Protein AF-A0A536CMA5-F1 (afdb_monomer_lite)

Secondary structure (DSSP, 8-state):
-HHHHHHHHHHHHHHH-TT--SHHHHHHHHHHHHHHHHHHHHHHHHGGGGGS-SS--S-HHHHHHHHHIIIIIHHHHHHHHHHHHHHHHHHHHHHTTT-SS--SSSHHHHHHHHHHHHHHHHHHHHH---HHHHHHHHHHHHHHHHHHHHHHHHHHHHHHHTTS--EEEEE-TTT--EEEE-SB-TTT--BGGGS-GGGS-----

Sequence (205 aa):
VGQLLMLTGPLALYVLRGRYREPLDGLTFGAASALGFSLATELTTLWPLLGGPLVATGDSVDWGLRLLRLGVLVALVNASTTGLITAALWLQRYDRRRSERAWEAGVPATALVAAGAQVLLAIVTVVLPELGIQVLVWVLAALALTLYVRQVIHQALLAEGSVREIGPSAPCPECHHVVPTMRFCPNCGAARAAAPRSSRIGTVA

pLDDT: mean 80.83, std 12.59, range [34.38, 94.81]

Radius of gyration: 23.72 Å; chains: 1; bounding box: 62×31×62 Å

Structure (mmCIF, N/CA/C/O backbone):
data_AF-A0A536CMA5-F1
#
_entry.id   AF-A0A536CMA5-F1
#
loop_
_atom_site.group_PDB
_atom_site.id
_atom_site.type_symbol
_atom_site.label_atom_id
_atom_site.label_alt_id
_atom_site.label_comp_id
_atom_site.label_asym_id
_atom_site.label_entity_id
_atom_site.label_seq_id
_atom_site.pdbx_PDB_ins_code
_atom_site.Cartn_x
_atom_site.Cartn_y
_atom_site.Cartn_z
_atom_site.occupancy
_atom_site.B_iso_or_equiv
_atom_site.auth_seq_id
_atom_site.auth_comp_id
_atom_site.auth_asym_id
_atom_site.auth_atom_id
_atom_site.pdbx_PDB_model_num
ATOM 1 N N . VAL A 1 1 ? 17.060 -1.059 2.375 1.00 73.81 1 VAL A N 1
ATOM 2 C CA . VAL A 1 1 ? 17.282 0.372 2.708 1.00 73.81 1 VAL A CA 1
ATOM 3 C C . VAL A 1 1 ? 16.072 1.231 2.351 1.00 73.81 1 VAL A C 1
ATOM 5 O O . VAL A 1 1 ? 15.533 1.846 3.259 1.00 73.81 1 VAL A O 1
ATOM 8 N N . GLY A 1 2 ? 15.584 1.215 1.100 1.00 80.44 2 GLY A N 1
ATOM 9 C CA . GLY A 1 2 ? 14.405 2.003 0.687 1.00 80.44 2 GLY A CA 1
ATOM 10 C C . GLY A 1 2 ? 13.178 1.829 1.592 1.00 80.44 2 GLY A C 1
ATOM 11 O O . GLY A 1 2 ? 12.640 2.814 2.080 1.00 80.44 2 GLY A O 1
ATOM 12 N N . GLN A 1 3 ? 12.826 0.588 1.944 1.00 82.50 3 GLN A N 1
ATOM 13 C CA . GLN A 1 3 ? 11.687 0.314 2.829 1.00 82.50 3 GLN A CA 1
ATOM 14 C C . GLN A 1 3 ? 11.805 0.957 4.220 1.00 82.50 3 GLN A C 1
ATOM 16 O O . GLN A 1 3 ? 10.816 1.425 4.775 1.00 82.50 3 GLN A O 1
ATOM 21 N N . LEU A 1 4 ? 13.016 1.020 4.783 1.00 85.50 4 LEU A N 1
ATOM 22 C CA . LEU A 1 4 ? 13.237 1.654 6.086 1.00 85.50 4 LEU A CA 1
ATOM 23 C C . LEU A 1 4 ? 13.030 3.168 5.998 1.00 85.50 4 LEU A C 1
ATOM 25 O O . LEU A 1 4 ? 12.364 3.734 6.856 1.00 85.50 4 LEU A O 1
ATOM 29 N N . LEU A 1 5 ? 13.532 3.802 4.933 1.00 87.12 5 LEU A N 1
ATOM 30 C CA . LEU A 1 5 ? 13.338 5.232 4.673 1.00 87.12 5 LEU A CA 1
ATOM 31 C C . LEU A 1 5 ? 11.858 5.585 4.487 1.00 87.12 5 LEU A C 1
ATOM 33 O O . LEU A 1 5 ? 11.391 6.575 5.048 1.00 87.12 5 LEU A O 1
ATOM 37 N N . MET A 1 6 ? 11.111 4.756 3.750 1.00 89.31 6 MET A N 1
ATOM 38 C CA . MET A 1 6 ? 9.666 4.932 3.563 1.00 89.31 6 MET A CA 1
ATOM 39 C C . MET A 1 6 ? 8.896 4.837 4.888 1.00 89.31 6 MET A C 1
ATOM 41 O O . MET A 1 6 ? 7.922 5.563 5.086 1.00 89.31 6 MET A O 1
ATOM 45 N N . LEU A 1 7 ? 9.336 3.974 5.810 1.00 89.38 7 LEU A N 1
ATOM 46 C CA . LEU A 1 7 ? 8.711 3.794 7.123 1.00 89.38 7 LEU A CA 1
ATOM 47 C C . LEU A 1 7 ? 9.062 4.898 8.128 1.00 89.38 7 LEU A C 1
ATOM 49 O O . LEU A 1 7 ? 8.305 5.091 9.080 1.00 89.38 7 LEU A O 1
ATOM 53 N N . THR A 1 8 ? 10.147 5.652 7.924 1.00 89.44 8 THR A N 1
ATOM 54 C CA . THR A 1 8 ? 10.591 6.707 8.850 1.00 89.44 8 THR A CA 1
ATOM 55 C C . THR A 1 8 ? 9.505 7.752 9.113 1.00 89.44 8 THR A C 1
ATOM 57 O O . THR A 1 8 ? 9.242 8.087 10.267 1.00 89.44 8 THR A O 1
ATOM 60 N N . GLY A 1 9 ? 8.841 8.248 8.062 1.00 87.12 9 GLY A N 1
ATOM 61 C CA . GLY A 1 9 ? 7.789 9.267 8.181 1.00 87.12 9 GLY A CA 1
ATOM 62 C C . GLY A 1 9 ? 6.583 8.791 9.005 1.00 87.12 9 GLY A C 1
ATOM 63 O O . GLY A 1 9 ? 6.254 9.415 10.018 1.00 87.12 9 GLY A O 1
ATOM 64 N N . PRO A 1 10 ? 5.950 7.665 8.632 1.00 87.69 10 PRO A N 1
ATOM 65 C CA . PRO A 1 10 ? 4.876 7.068 9.414 1.00 87.69 10 PRO A CA 1
ATOM 66 C C . PRO A 1 10 ? 5.306 6.754 10.850 1.00 87.69 10 PRO A C 1
ATOM 68 O O . PRO A 1 10 ? 4.618 7.151 11.785 1.00 87.69 10 PRO A O 1
ATOM 71 N N . LEU A 1 11 ? 6.462 6.120 11.070 1.00 86.00 11 LEU A N 1
ATOM 72 C CA . LEU A 1 11 ? 6.936 5.792 12.421 1.00 86.00 11 LEU A CA 1
ATOM 73 C C . LEU A 1 11 ? 7.149 7.038 13.291 1.00 86.00 11 LEU A C 1
ATOM 75 O O . LEU A 1 11 ? 6.823 7.015 14.478 1.00 86.00 11 LEU A O 1
ATOM 79 N N . ALA A 1 12 ? 7.619 8.148 12.717 1.00 86.75 12 ALA A N 1
ATOM 80 C CA . ALA A 1 12 ? 7.697 9.413 13.441 1.00 86.75 12 ALA A CA 1
ATOM 81 C C . ALA A 1 12 ? 6.304 9.882 13.899 1.00 86.75 12 ALA A C 1
ATOM 83 O O . ALA A 1 12 ? 6.128 10.247 15.063 1.00 86.75 12 ALA A O 1
ATOM 84 N N . LEU A 1 13 ? 5.284 9.803 13.035 1.00 85.00 13 LEU A N 1
ATOM 85 C CA . LEU A 1 13 ? 3.899 10.131 13.401 1.00 85.00 13 LEU A CA 1
ATOM 86 C C . LEU A 1 13 ? 3.320 9.161 14.443 1.00 85.00 13 LEU A C 1
ATOM 88 O O . LEU A 1 13 ? 2.639 9.608 15.367 1.00 85.00 13 LEU A O 1
ATOM 92 N N . TYR A 1 14 ? 3.639 7.868 14.341 1.00 81.44 14 TYR A N 1
ATOM 93 C CA . TYR A 1 14 ? 3.238 6.830 15.296 1.00 81.44 14 TYR A CA 1
ATOM 94 C C . TYR A 1 14 ? 3.707 7.130 16.726 1.00 81.44 14 TYR A C 1
ATOM 96 O O . TYR A 1 14 ? 2.977 6.908 17.697 1.00 81.44 14 TYR A O 1
ATOM 104 N N . VAL A 1 15 ? 4.944 7.619 16.858 1.00 82.38 15 VAL A N 1
ATOM 105 C CA . VAL A 1 15 ? 5.572 7.917 18.151 1.00 82.38 15 VAL A CA 1
ATOM 106 C C . VAL A 1 15 ? 5.135 9.285 18.674 1.00 82.38 15 VAL A C 1
ATOM 108 O O . VAL A 1 15 ? 4.780 9.404 19.846 1.00 82.38 15 VAL A O 1
ATOM 111 N N . LEU A 1 16 ? 5.122 10.308 17.815 1.00 82.31 16 LEU A N 1
ATOM 112 C CA . LEU A 1 16 ? 4.948 11.704 18.229 1.00 82.31 16 LEU A CA 1
ATOM 113 C C . LEU A 1 16 ? 3.484 12.131 18.380 1.00 82.31 16 LEU A C 1
ATOM 115 O O . LEU A 1 16 ? 3.196 13.066 19.127 1.00 82.31 16 LEU A O 1
ATOM 119 N N . ARG A 1 17 ? 2.539 11.495 17.675 1.00 75.50 17 ARG A N 1
ATOM 120 C CA . ARG A 1 17 ? 1.141 11.950 17.637 1.00 75.50 17 ARG A CA 1
ATOM 121 C C . ARG A 1 17 ? 0.160 10.855 18.021 1.00 75.50 17 ARG A C 1
ATOM 123 O O . ARG A 1 17 ? -0.438 10.188 17.187 1.00 75.50 17 ARG A O 1
ATOM 130 N N . GLY A 1 18 ? -0.144 10.789 19.316 1.00 68.25 18 GLY A N 1
ATOM 131 C CA . GLY A 1 18 ? -1.143 9.872 19.871 1.00 68.25 18 GLY A CA 1
ATOM 132 C C . GLY A 1 18 ? -2.608 10.161 19.508 1.00 68.25 18 GLY A C 1
ATOM 133 O O . GLY A 1 18 ? -3.478 9.532 20.110 1.00 68.25 18 GLY A O 1
ATOM 134 N N . ARG A 1 19 ? -2.900 11.104 18.600 1.00 75.88 19 ARG A N 1
ATOM 135 C CA . ARG A 1 19 ? -4.261 11.429 18.128 1.00 75.88 19 ARG A CA 1
ATOM 136 C C . ARG A 1 19 ? -4.706 10.541 16.961 1.00 75.88 19 ARG A C 1
ATOM 138 O O . ARG A 1 19 ? -5.882 10.214 16.904 1.00 75.88 19 ARG A O 1
ATOM 145 N N . TYR A 1 20 ? -3.780 10.133 16.094 1.00 77.00 20 TYR A N 1
ATOM 146 C CA . TYR A 1 20 ? -4.056 9.280 14.933 1.00 77.00 20 TYR A CA 1
ATOM 147 C C . TYR A 1 20 ? -3.964 7.816 15.348 1.00 77.00 20 TYR A C 1
ATOM 149 O O . TYR A 1 20 ? -2.868 7.265 15.473 1.00 77.00 20 TYR A O 1
ATOM 157 N N . ARG A 1 21 ? -5.107 7.222 15.690 1.00 73.69 21 ARG A N 1
ATOM 158 C CA . ARG A 1 21 ? -5.181 5.865 16.259 1.00 73.69 21 ARG A CA 1
ATOM 159 C C . ARG A 1 21 ? -5.880 4.878 15.340 1.00 73.69 21 ARG A C 1
ATOM 161 O O . ARG A 1 21 ? -5.854 3.688 15.631 1.00 73.69 21 ARG A O 1
ATOM 168 N N . GLU A 1 22 ? -6.502 5.362 14.277 1.00 81.25 22 GLU A N 1
ATOM 169 C CA . GLU A 1 22 ? -7.288 4.537 13.375 1.00 81.25 22 GLU A CA 1
ATOM 170 C C . GLU A 1 22 ? -6.335 3.768 12.442 1.00 81.25 22 GLU A C 1
ATOM 172 O O . GLU A 1 22 ? -5.358 4.344 11.955 1.00 81.25 22 GLU A O 1
ATOM 177 N N . PRO A 1 23 ? -6.556 2.466 12.187 1.00 80.00 23 PRO A N 1
ATOM 178 C CA . PRO A 1 23 ? -5.723 1.688 11.265 1.00 80.00 23 PRO A CA 1
ATOM 179 C C . PRO A 1 23 ? -5.615 2.313 9.865 1.00 80.00 23 PRO A C 1
ATOM 181 O O . PRO A 1 23 ? -4.574 2.210 9.213 1.00 80.00 23 PRO A O 1
ATOM 184 N N . LEU A 1 24 ? -6.672 3.006 9.427 1.00 84.75 24 LEU A N 1
ATOM 185 C CA . LEU A 1 24 ? -6.722 3.762 8.173 1.00 84.75 24 LEU A CA 1
ATOM 186 C C . LEU A 1 24 ? -5.736 4.942 8.140 1.00 84.75 24 LEU A C 1
ATOM 188 O O . LEU A 1 24 ? -5.151 5.210 7.088 1.00 84.75 24 LEU A O 1
ATOM 192 N N . ASP A 1 25 ? -5.475 5.593 9.277 1.00 88.25 25 ASP A N 1
ATOM 193 C CA . ASP A 1 25 ? -4.441 6.633 9.373 1.00 88.25 25 ASP A CA 1
ATOM 194 C C . ASP A 1 25 ? -3.060 6.030 9.087 1.00 88.25 25 ASP A C 1
ATOM 196 O O . ASP A 1 25 ? -2.279 6.558 8.296 1.00 88.25 25 ASP A O 1
ATOM 200 N N . GLY A 1 26 ? -2.772 4.869 9.686 1.00 88.56 26 GLY A N 1
ATOM 201 C CA . GLY A 1 26 ? -1.528 4.138 9.450 1.00 88.56 26 GLY A CA 1
ATOM 202 C C . GLY A 1 26 ? -1.340 3.790 7.972 1.00 88.56 26 GLY A C 1
ATOM 203 O O . GLY A 1 26 ? -0.287 4.083 7.399 1.00 88.56 26 GLY A O 1
ATOM 204 N N . LEU A 1 27 ? -2.367 3.216 7.336 1.00 89.50 27 LEU A N 1
ATOM 205 C CA . LEU A 1 27 ? -2.352 2.856 5.913 1.00 89.50 27 LEU A CA 1
ATOM 206 C C . LEU A 1 27 ? -2.060 4.069 5.017 1.00 89.50 27 LEU A C 1
ATOM 208 O O . LEU A 1 27 ? -1.195 4.000 4.144 1.00 89.50 27 LEU A O 1
ATOM 212 N N . THR A 1 28 ? -2.771 5.177 5.235 1.00 91.50 28 THR A N 1
ATOM 213 C CA . THR A 1 28 ? -2.658 6.384 4.403 1.00 91.50 28 THR A CA 1
ATOM 214 C C . THR A 1 28 ? -1.300 7.060 4.553 1.00 91.50 28 THR A C 1
ATOM 216 O O . THR A 1 28 ? -0.694 7.418 3.543 1.00 91.50 28 THR A O 1
ATOM 219 N N . PHE A 1 29 ? -0.764 7.165 5.774 1.00 92.69 29 PHE A N 1
ATOM 220 C CA . PHE A 1 29 ? 0.580 7.706 5.989 1.00 92.69 29 PHE A CA 1
ATOM 221 C C . PHE A 1 29 ? 1.662 6.844 5.336 1.00 92.69 29 PHE A C 1
ATOM 223 O O . PHE A 1 29 ? 2.568 7.391 4.708 1.00 92.69 29 PHE A O 1
ATOM 230 N N . GLY A 1 30 ? 1.560 5.515 5.451 1.00 92.56 30 GLY A N 1
ATOM 231 C CA . GLY A 1 30 ? 2.505 4.585 4.826 1.00 92.56 30 GLY A CA 1
ATOM 232 C C . GLY A 1 30 ? 2.462 4.616 3.300 1.00 92.56 30 GLY A C 1
ATOM 233 O O . GLY A 1 30 ? 3.508 4.650 2.654 1.00 92.56 30 GLY A O 1
ATOM 234 N N . ALA A 1 31 ? 1.266 4.660 2.712 1.00 94.50 31 ALA A N 1
ATOM 235 C CA . ALA A 1 31 ? 1.114 4.786 1.267 1.00 94.50 31 ALA A CA 1
ATOM 236 C C . ALA A 1 31 ? 1.662 6.131 0.760 1.00 94.50 31 ALA A C 1
ATOM 238 O O . ALA A 1 31 ? 2.417 6.160 -0.210 1.00 94.50 31 ALA A O 1
ATOM 239 N N . ALA A 1 32 ? 1.347 7.239 1.440 1.00 94.31 32 ALA A N 1
ATOM 240 C CA . ALA A 1 32 ? 1.817 8.568 1.055 1.00 94.31 32 ALA A CA 1
ATOM 241 C C . ALA A 1 32 ? 3.349 8.691 1.115 1.00 94.31 32 ALA A C 1
ATOM 243 O O . ALA A 1 32 ? 3.957 9.226 0.185 1.00 94.31 32 ALA A O 1
ATOM 244 N N . SER A 1 33 ? 3.990 8.170 2.169 1.00 94.81 33 SER A N 1
ATOM 245 C CA . SER A 1 33 ? 5.452 8.216 2.291 1.00 94.81 33 SER A CA 1
ATOM 246 C C . SER A 1 33 ? 6.149 7.363 1.229 1.00 94.81 33 SER A C 1
ATOM 248 O O . SER A 1 33 ? 7.145 7.796 0.647 1.00 94.81 33 SER A O 1
ATOM 250 N N . ALA A 1 34 ? 5.610 6.181 0.929 1.00 94.06 34 ALA A N 1
ATOM 251 C CA . ALA A 1 34 ? 6.151 5.295 -0.093 1.00 94.06 34 ALA A CA 1
ATOM 252 C C . ALA A 1 34 ? 5.992 5.846 -1.516 1.00 94.06 34 ALA A C 1
ATOM 254 O O . ALA A 1 34 ? 6.926 5.733 -2.314 1.00 94.06 34 ALA A O 1
ATOM 255 N N . LEU A 1 35 ? 4.857 6.479 -1.830 1.00 94.50 35 LEU A N 1
ATOM 256 C CA . LEU A 1 35 ? 4.658 7.164 -3.110 1.00 94.50 35 LEU A CA 1
ATOM 257 C C 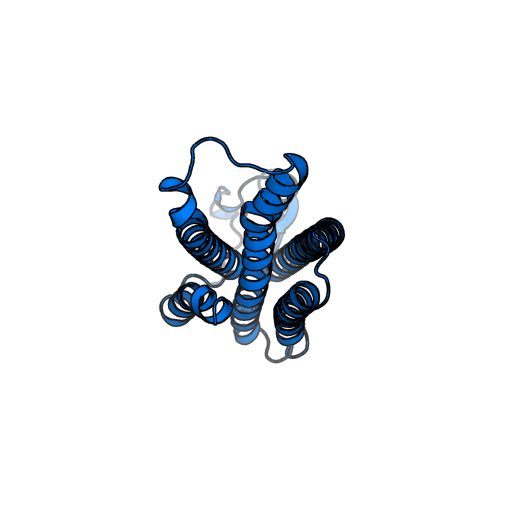. LEU A 1 35 ? 5.623 8.343 -3.264 1.00 94.50 35 LEU A C 1
ATOM 259 O O . LEU A 1 35 ? 6.272 8.460 -4.298 1.00 94.50 35 LEU A O 1
ATOM 263 N N . GLY A 1 36 ? 5.785 9.169 -2.224 1.00 93.69 36 GLY A N 1
ATOM 264 C CA . GLY A 1 36 ? 6.729 10.289 -2.247 1.00 93.69 36 GLY A CA 1
ATOM 265 C C . GLY A 1 36 ? 8.181 9.841 -2.447 1.00 93.69 36 GLY A C 1
ATOM 266 O O . GLY A 1 36 ? 8.907 10.422 -3.253 1.00 93.69 36 GLY A O 1
ATOM 267 N N . PHE A 1 37 ? 8.599 8.770 -1.768 1.00 93.62 37 PHE A N 1
ATOM 268 C CA . PHE A 1 37 ? 9.931 8.194 -1.960 1.00 93.62 37 PHE A CA 1
ATOM 269 C C . PHE A 1 37 ? 10.113 7.602 -3.364 1.00 93.62 37 PHE A C 1
ATOM 271 O O . PHE A 1 37 ? 11.166 7.793 -3.976 1.00 93.62 37 PHE A O 1
ATOM 278 N N . SER A 1 38 ? 9.110 6.877 -3.872 1.00 93.50 38 SER A N 1
ATOM 279 C CA . SER A 1 38 ? 9.171 6.263 -5.206 1.00 93.50 38 SER A CA 1
ATOM 280 C C . SER A 1 38 ? 9.274 7.340 -6.283 1.00 93.50 38 SER A C 1
ATOM 282 O O . SER A 1 38 ? 10.188 7.279 -7.095 1.00 93.50 38 SER A O 1
ATOM 284 N N . LEU A 1 39 ? 8.474 8.407 -6.180 1.00 92.75 39 LEU A N 1
ATOM 285 C CA . LEU A 1 39 ? 8.552 9.570 -7.06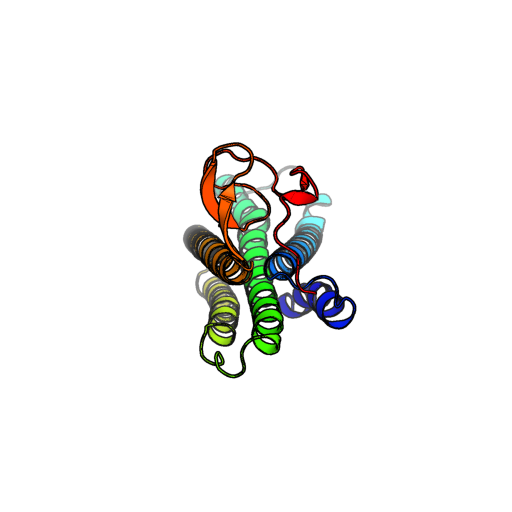4 1.00 92.75 39 LEU A CA 1
ATOM 286 C C . LEU A 1 39 ? 9.947 10.215 -7.055 1.00 92.75 39 LEU A C 1
ATOM 288 O O . LEU A 1 39 ? 10.506 10.499 -8.111 1.00 92.75 39 LEU A O 1
ATOM 292 N N . ALA A 1 40 ? 10.533 10.435 -5.875 1.00 93.25 40 ALA A N 1
ATOM 293 C CA . ALA A 1 40 ? 11.878 11.003 -5.769 1.00 93.25 40 ALA A CA 1
ATOM 294 C C . ALA A 1 40 ? 12.949 10.081 -6.383 1.00 93.25 40 ALA A C 1
ATOM 296 O O . ALA A 1 40 ? 13.878 10.540 -7.054 1.00 93.25 40 ALA A O 1
ATOM 297 N N . THR A 1 41 ? 12.810 8.771 -6.175 1.00 92.62 41 THR A N 1
ATOM 298 C CA . THR A 1 41 ? 13.709 7.759 -6.745 1.00 92.62 41 THR A CA 1
ATOM 299 C C . THR A 1 41 ? 13.581 7.707 -8.267 1.00 92.62 41 THR A C 1
ATOM 301 O O . THR A 1 41 ? 14.582 7.718 -8.974 1.00 92.62 41 THR A O 1
ATOM 304 N N . GLU A 1 42 ? 12.367 7.709 -8.802 1.00 90.56 42 GLU A N 1
ATOM 305 C CA . GLU A 1 42 ? 12.120 7.718 -10.245 1.00 90.56 42 GLU A CA 1
ATOM 306 C C . GLU A 1 42 ? 12.651 8.996 -10.891 1.00 90.56 42 GLU A C 1
ATOM 308 O O . GLU A 1 42 ? 13.352 8.919 -11.897 1.00 90.56 42 GLU A O 1
ATOM 313 N N . LEU A 1 43 ? 12.411 10.160 -10.280 1.00 90.44 43 LEU A N 1
ATOM 314 C CA . LEU A 1 43 ? 12.910 11.438 -10.782 1.00 90.44 43 LEU A CA 1
ATOM 315 C C . LEU A 1 43 ? 14.440 11.450 -10.872 1.00 90.44 43 LEU A C 1
ATOM 317 O O . LEU A 1 43 ? 14.990 11.853 -11.891 1.00 90.44 43 LEU A O 1
ATOM 321 N N . THR A 1 44 ? 15.132 10.969 -9.837 1.00 91.31 44 THR A N 1
ATOM 322 C CA . THR A 1 44 ? 16.602 10.862 -9.850 1.00 91.31 44 THR A CA 1
ATOM 323 C C . THR A 1 44 ? 17.107 9.835 -10.860 1.00 91.31 44 THR A C 1
ATOM 325 O O . THR A 1 44 ? 18.144 10.054 -11.482 1.00 91.31 44 THR A O 1
ATOM 328 N N . THR A 1 45 ? 16.360 8.751 -11.081 1.00 88.19 45 THR A N 1
ATOM 329 C CA . THR A 1 45 ? 16.719 7.709 -12.054 1.00 88.19 45 THR A CA 1
ATOM 330 C C . THR A 1 45 ? 16.542 8.196 -13.495 1.00 88.19 45 THR A C 1
ATOM 332 O O . THR A 1 45 ? 17.350 7.875 -14.364 1.00 88.19 45 THR A O 1
ATOM 335 N N . LEU A 1 46 ? 15.497 8.984 -13.752 1.00 85.75 46 LEU A N 1
ATOM 336 C CA . LEU A 1 46 ? 15.172 9.524 -15.072 1.00 85.75 46 LEU A CA 1
ATOM 337 C C . LEU A 1 46 ? 15.905 10.837 -15.374 1.00 85.75 46 LEU A C 1
ATOM 339 O O . LEU A 1 46 ? 15.994 11.222 -16.536 1.00 85.75 46 LEU A O 1
ATOM 343 N N . TRP A 1 47 ? 16.469 11.506 -14.365 1.00 89.19 47 TRP A N 1
ATOM 344 C CA . TRP A 1 47 ? 17.188 12.774 -14.511 1.00 89.19 47 TRP A CA 1
ATOM 345 C C . TRP A 1 47 ? 18.225 12.796 -15.650 1.00 89.19 47 TRP A C 1
ATOM 347 O O . TRP A 1 47 ? 18.215 13.750 -16.430 1.00 89.19 47 TRP A O 1
ATOM 357 N N . PRO A 1 48 ? 19.080 11.768 -15.834 1.00 86.19 48 PRO A N 1
ATOM 358 C CA . PRO A 1 48 ? 20.077 11.773 -16.9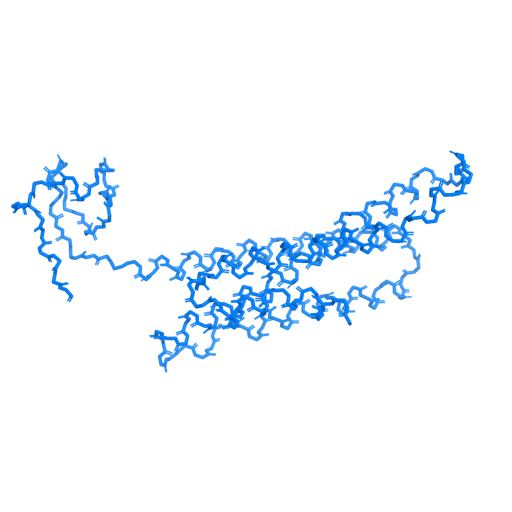06 1.00 86.19 48 PRO A CA 1
ATOM 359 C C . PRO A 1 48 ? 19.474 11.783 -18.318 1.00 86.19 48 PRO A C 1
ATOM 361 O O . PRO A 1 48 ? 20.134 12.228 -19.254 1.00 86.19 48 PRO A O 1
ATOM 364 N N . LEU A 1 49 ? 18.224 11.334 -18.487 1.00 81.19 49 LEU A N 1
ATOM 365 C CA . LEU A 1 49 ? 17.545 11.332 -19.787 1.00 81.19 49 LEU A CA 1
ATOM 366 C C . LEU A 1 49 ? 17.239 12.751 -20.277 1.00 81.19 49 LEU A C 1
ATOM 368 O O . LEU A 1 49 ? 17.182 12.973 -21.482 1.00 81.19 49 LEU A O 1
ATOM 372 N N . LEU A 1 50 ? 17.102 13.717 -19.364 1.00 80.31 50 LEU A N 1
ATOM 373 C CA . LEU A 1 50 ? 16.851 15.121 -19.707 1.00 80.31 50 LEU A CA 1
ATOM 374 C C . LEU A 1 50 ? 18.053 15.781 -20.400 1.00 80.31 50 LEU A C 1
ATOM 376 O O . LEU A 1 50 ? 17.875 16.746 -21.135 1.00 80.31 50 LEU A O 1
ATOM 380 N N . GLY A 1 51 ? 19.265 15.267 -20.169 1.00 82.38 51 GLY A N 1
ATOM 381 C CA . GLY A 1 51 ? 20.488 15.718 -20.841 1.00 82.38 51 GLY A CA 1
ATOM 382 C C . GLY A 1 51 ? 20.860 14.899 -22.082 1.00 82.38 51 GLY A C 1
ATOM 383 O O . GLY A 1 51 ? 21.896 15.164 -22.688 1.00 82.38 51 GLY A O 1
ATOM 384 N N . GLY A 1 52 ? 20.066 13.880 -22.429 1.00 76.75 52 GLY A N 1
ATOM 385 C CA . GLY A 1 52 ? 20.343 12.949 -23.521 1.00 76.75 52 GLY A CA 1
ATOM 386 C C . GLY A 1 52 ? 19.775 13.380 -24.884 1.00 76.75 52 GLY A C 1
ATOM 387 O O . GLY A 1 52 ? 19.123 14.418 -25.001 1.00 76.75 52 GLY A O 1
ATOM 388 N N . PRO A 1 53 ? 20.008 12.582 -25.943 1.00 76.06 53 PRO A N 1
ATOM 389 C CA . PRO A 1 53 ? 19.457 12.829 -27.276 1.00 76.06 53 PRO A CA 1
ATOM 390 C C . PRO A 1 53 ? 17.917 12.855 -27.285 1.00 76.06 53 PRO A C 1
ATOM 392 O O . PRO A 1 53 ? 17.279 11.984 -26.702 1.00 76.06 53 PRO A O 1
ATOM 395 N N . LEU A 1 54 ? 17.324 13.810 -28.015 1.00 67.38 54 LEU A N 1
ATOM 396 C CA . LEU A 1 54 ? 15.863 13.998 -28.145 1.00 67.38 54 LEU A CA 1
ATOM 397 C C . LEU A 1 54 ? 15.136 12.839 -28.853 1.00 67.38 54 LEU A C 1
ATOM 399 O O . LEU A 1 54 ? 13.924 12.698 -28.714 1.00 67.38 54 LEU A O 1
ATOM 403 N N . VAL A 1 55 ? 15.862 12.020 -29.618 1.00 71.88 55 VAL A N 1
ATOM 404 C CA . VAL A 1 55 ? 15.330 10.833 -30.295 1.00 71.88 55 VAL A CA 1
ATOM 405 C C . VAL A 1 55 ? 15.987 9.609 -29.674 1.00 71.88 55 VAL A C 1
ATOM 407 O O . VAL A 1 55 ? 17.172 9.352 -29.887 1.00 71.88 55 VAL A O 1
ATOM 410 N N . ALA A 1 56 ? 15.214 8.868 -28.883 1.00 66.56 56 ALA A N 1
ATOM 411 C CA . ALA A 1 56 ? 15.664 7.607 -28.317 1.00 66.56 56 ALA A CA 1
ATOM 412 C C . ALA A 1 56 ? 15.776 6.552 -29.426 1.00 66.56 56 ALA A C 1
ATOM 414 O O . ALA A 1 56 ? 14.836 6.331 -30.188 1.00 66.56 56 ALA A O 1
ATOM 415 N N . THR A 1 57 ? 16.923 5.884 -29.509 1.00 68.62 57 THR A N 1
ATOM 416 C CA . THR A 1 57 ? 17.104 4.696 -30.344 1.00 68.62 57 THR A CA 1
ATOM 417 C C . THR A 1 57 ? 16.601 3.469 -29.576 1.00 68.62 57 THR A C 1
ATOM 419 O O . THR A 1 57 ? 16.997 3.241 -28.433 1.00 68.62 57 THR A O 1
ATOM 422 N N . GLY A 1 58 ? 15.689 2.689 -30.164 1.00 74.69 58 GLY A N 1
ATOM 423 C CA . GLY A 1 58 ? 15.154 1.468 -29.549 1.00 74.69 58 GLY A CA 1
ATOM 424 C C . GLY A 1 58 ? 13.694 1.185 -29.893 1.00 74.69 58 GLY A C 1
ATOM 425 O O . GLY A 1 58 ? 13.023 1.995 -30.532 1.00 74.69 58 GLY A O 1
ATOM 426 N N . ASP A 1 59 ? 13.214 0.021 -29.464 1.00 85.94 59 ASP A N 1
ATOM 427 C CA . ASP A 1 59 ? 11.854 -0.435 -29.737 1.00 85.94 59 ASP A CA 1
ATOM 428 C C . ASP A 1 59 ? 10.830 0.292 -28.843 1.00 85.94 59 ASP A C 1
ATOM 430 O O . ASP A 1 59 ? 11.039 0.469 -27.638 1.00 85.94 59 ASP A O 1
ATOM 434 N N . SER A 1 60 ? 9.709 0.740 -29.417 1.00 85.31 60 SER A N 1
ATOM 435 C CA . SER A 1 60 ? 8.735 1.588 -28.696 1.00 85.31 60 SER A CA 1
ATOM 436 C C . SER A 1 60 ? 8.021 0.832 -27.570 1.00 85.31 60 SER A C 1
ATOM 438 O O . SER A 1 60 ? 7.700 1.402 -26.525 1.00 85.31 60 SER A O 1
ATOM 440 N N . VAL A 1 61 ? 7.799 -0.469 -27.770 1.00 87.31 61 VAL A N 1
ATOM 441 C CA . VAL A 1 61 ? 7.139 -1.349 -26.797 1.00 87.31 61 VAL A CA 1
ATOM 442 C C . VAL A 1 61 ? 8.007 -1.534 -25.553 1.00 87.31 61 VAL A C 1
ATOM 444 O O . VAL A 1 61 ? 7.504 -1.429 -24.434 1.00 87.31 61 VAL A O 1
ATOM 447 N N . ASP A 1 62 ? 9.316 -1.718 -25.728 1.00 87.38 62 ASP A N 1
ATOM 448 C CA . ASP A 1 62 ? 10.263 -1.869 -24.620 1.00 87.38 62 ASP A CA 1
ATOM 449 C C . ASP A 1 62 ? 10.324 -0.619 -23.742 1.00 87.38 62 ASP A C 1
ATOM 451 O O . ASP A 1 62 ? 10.353 -0.713 -22.511 1.00 87.38 62 ASP A O 1
ATOM 455 N N . TRP A 1 63 ? 10.294 0.563 -24.358 1.00 86.94 63 TRP A N 1
ATOM 456 C CA . TRP A 1 63 ? 10.214 1.824 -23.625 1.00 86.94 63 TRP A CA 1
ATOM 457 C C . TRP A 1 63 ? 8.913 1.950 -22.836 1.00 86.94 63 TRP A C 1
ATOM 459 O O . TRP A 1 63 ? 8.951 2.301 -21.654 1.00 86.94 63 TRP A O 1
ATOM 469 N N . GLY A 1 64 ? 7.778 1.598 -23.445 1.00 88.31 64 GLY A N 1
ATOM 470 C CA . GLY A 1 64 ? 6.486 1.577 -22.761 1.00 88.31 64 GLY A CA 1
ATOM 471 C C . GLY A 1 64 ? 6.486 0.650 -21.542 1.00 88.31 64 GLY A C 1
ATOM 472 O O . GLY A 1 64 ? 6.073 1.049 -20.453 1.00 88.31 64 GLY A O 1
ATOM 473 N N . LEU A 1 65 ? 7.024 -0.562 -21.691 1.00 90.50 65 LEU A N 1
ATOM 474 C CA . LEU A 1 65 ? 7.130 -1.550 -20.614 1.00 90.50 65 LEU A CA 1
ATOM 475 C C . LEU A 1 65 ? 8.067 -1.096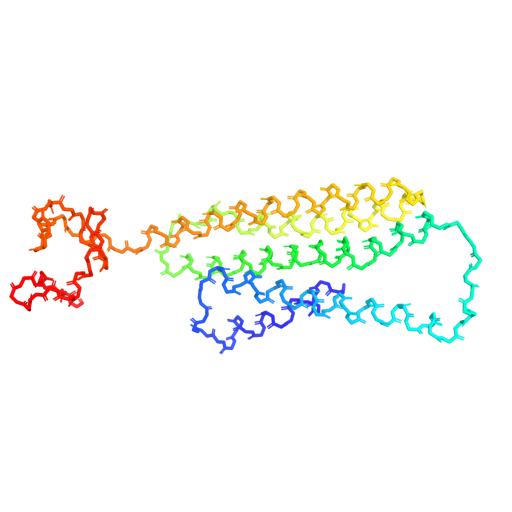 -19.483 1.00 90.50 65 LEU A C 1
ATOM 477 O O . LEU A 1 65 ? 7.746 -1.277 -18.304 1.00 90.50 65 LEU A O 1
ATOM 481 N N . ARG A 1 66 ? 9.198 -0.458 -19.812 1.00 87.94 66 ARG A N 1
ATOM 482 C CA . ARG A 1 66 ? 10.121 0.113 -18.815 1.00 87.94 66 ARG A CA 1
ATOM 483 C C . ARG A 1 66 ? 9.471 1.237 -18.019 1.00 87.94 66 ARG A C 1
ATOM 485 O O . ARG A 1 66 ? 9.571 1.233 -16.793 1.00 87.94 66 ARG A O 1
ATOM 492 N N . LEU A 1 67 ? 8.794 2.163 -18.696 1.00 88.19 67 LEU A N 1
ATOM 493 C CA . LEU A 1 67 ? 8.106 3.281 -18.049 1.00 88.19 67 LEU A CA 1
ATOM 494 C C . LEU A 1 67 ? 6.943 2.799 -17.178 1.00 88.19 67 LEU A C 1
ATOM 496 O O . LEU A 1 67 ? 6.807 3.259 -16.048 1.00 88.19 67 LEU A O 1
ATOM 500 N N . LEU A 1 68 ? 6.160 1.822 -17.647 1.00 91.88 68 LEU A N 1
ATOM 501 C CA . LEU A 1 68 ? 5.093 1.209 -16.854 1.00 91.88 68 LEU A CA 1
ATOM 502 C C . LEU A 1 68 ? 5.644 0.582 -15.569 1.00 91.88 68 LEU A C 1
ATOM 504 O O . LEU A 1 68 ? 5.095 0.775 -14.482 1.00 91.88 68 LEU A O 1
ATOM 508 N N . ARG A 1 69 ? 6.747 -0.163 -15.680 1.00 90.38 69 ARG A N 1
ATOM 509 C CA . ARG A 1 69 ? 7.363 -0.801 -14.521 1.00 90.38 69 ARG A CA 1
ATOM 510 C C . ARG A 1 69 ? 7.915 0.218 -13.534 1.00 90.38 69 ARG A C 1
ATOM 512 O O . ARG A 1 69 ? 7.579 0.133 -12.357 1.00 90.38 69 ARG A O 1
ATOM 519 N N . LEU A 1 70 ? 8.754 1.140 -14.005 1.00 85.94 70 LEU A N 1
ATOM 520 C CA . LEU A 1 70 ? 9.431 2.109 -13.147 1.00 85.94 70 LEU A CA 1
ATOM 521 C C . LEU A 1 70 ? 8.451 3.113 -12.547 1.00 85.94 70 LEU A C 1
ATOM 523 O O . LEU A 1 70 ? 8.510 3.312 -11.347 1.00 85.94 70 LEU A O 1
ATOM 527 N N . GLY A 1 71 ? 7.550 3.684 -13.350 1.00 85.00 71 GLY A N 1
ATOM 528 C CA . GLY A 1 71 ? 6.679 4.782 -12.924 1.00 85.00 71 GLY A CA 1
ATOM 529 C C . GLY A 1 71 ? 5.387 4.364 -12.223 1.00 85.00 71 GLY A C 1
ATOM 530 O O . GLY A 1 71 ? 4.804 5.145 -11.478 1.00 85.00 71 GLY A O 1
ATOM 531 N N . VAL A 1 72 ? 4.893 3.145 -12.473 1.00 91.69 72 VAL A N 1
ATOM 532 C CA . VAL A 1 72 ? 3.590 2.710 -11.941 1.00 91.69 72 VAL A CA 1
ATOM 533 C C . VAL A 1 72 ? 3.735 1.491 -11.049 1.00 91.69 72 VAL A C 1
ATOM 535 O O . VAL A 1 72 ? 3.330 1.528 -9.888 1.00 91.69 72 VAL A O 1
ATOM 538 N N . LEU A 1 73 ? 4.303 0.397 -11.561 1.00 92.88 73 LEU A N 1
ATOM 539 C CA . LEU A 1 73 ? 4.296 -0.874 -10.831 1.00 92.88 73 LEU A CA 1
ATOM 540 C C . LEU A 1 73 ? 5.166 -0.819 -9.573 1.00 92.88 73 LEU A C 1
ATOM 542 O O . LEU A 1 73 ? 4.732 -1.277 -8.517 1.00 92.88 73 LEU A O 1
ATOM 546 N N . VAL A 1 74 ? 6.361 -0.227 -9.659 1.00 90.94 74 VAL A N 1
ATOM 547 C CA . VAL A 1 74 ? 7.255 -0.062 -8.503 1.00 90.94 74 VAL A CA 1
ATOM 548 C C . VAL A 1 74 ? 6.610 0.820 -7.434 1.00 90.94 74 VAL A C 1
ATOM 550 O O . VAL A 1 74 ? 6.527 0.402 -6.276 1.00 90.94 74 VAL A O 1
ATOM 553 N N . ALA A 1 75 ? 6.086 1.987 -7.817 1.00 93.25 75 ALA A N 1
ATOM 554 C CA . ALA A 1 75 ? 5.390 2.888 -6.903 1.00 93.25 75 ALA A CA 1
ATOM 555 C C . ALA A 1 75 ? 4.183 2.216 -6.225 1.00 93.25 75 ALA A C 1
ATOM 557 O O . ALA A 1 75 ? 4.023 2.313 -5.007 1.00 93.25 75 ALA A O 1
ATOM 558 N N . LEU A 1 76 ? 3.367 1.477 -6.984 1.00 94.25 76 LEU A N 1
ATOM 559 C CA . LEU A 1 76 ? 2.168 0.809 -6.474 1.00 94.25 76 LEU A CA 1
ATOM 560 C C . LEU A 1 76 ? 2.497 -0.330 -5.499 1.00 94.25 76 LEU A C 1
ATOM 562 O O . LEU A 1 76 ? 1.849 -0.460 -4.456 1.00 94.25 76 LEU A O 1
ATOM 566 N N . VAL A 1 77 ? 3.519 -1.133 -5.805 1.00 93.00 77 VAL A N 1
ATOM 567 C CA . VAL A 1 77 ? 4.010 -2.185 -4.903 1.00 93.00 77 VAL A CA 1
ATOM 568 C C . VAL A 1 77 ? 4.548 -1.567 -3.615 1.00 93.00 77 VAL A C 1
ATOM 570 O O . VAL A 1 77 ? 4.132 -1.987 -2.538 1.00 93.00 77 VAL A O 1
ATOM 573 N N . ASN A 1 78 ? 5.404 -0.545 -3.708 1.00 93.25 78 ASN A N 1
ATOM 574 C CA . ASN A 1 78 ? 5.978 0.133 -2.541 1.00 93.25 78 ASN A CA 1
ATOM 575 C C . ASN A 1 78 ? 4.903 0.780 -1.659 1.00 93.25 78 ASN A C 1
ATOM 577 O O . ASN A 1 78 ? 4.966 0.679 -0.431 1.00 93.25 78 ASN A O 1
ATOM 581 N N . ALA A 1 79 ? 3.906 1.423 -2.273 1.00 94.62 79 ALA A N 1
ATOM 582 C CA . ALA A 1 79 ? 2.769 2.009 -1.572 1.00 94.62 79 ALA A CA 1
ATOM 583 C C . ALA A 1 79 ? 1.955 0.948 -0.831 1.00 94.62 79 ALA A C 1
ATOM 585 O O . ALA A 1 79 ? 1.633 1.123 0.345 1.00 94.62 79 ALA A O 1
ATOM 586 N N . SER A 1 80 ? 1.676 -0.174 -1.496 1.00 92.94 80 SER A N 1
ATOM 587 C CA . SER A 1 80 ? 0.900 -1.268 -0.916 1.00 92.94 80 SER A CA 1
ATOM 588 C C . SER A 1 80 ? 1.644 -1.929 0.242 1.00 92.94 80 SER A C 1
ATOM 590 O O . SER A 1 80 ? 1.087 -2.066 1.325 1.00 92.94 80 SER A O 1
ATOM 592 N N . THR A 1 81 ? 2.913 -2.303 0.069 1.00 91.88 81 THR A N 1
ATO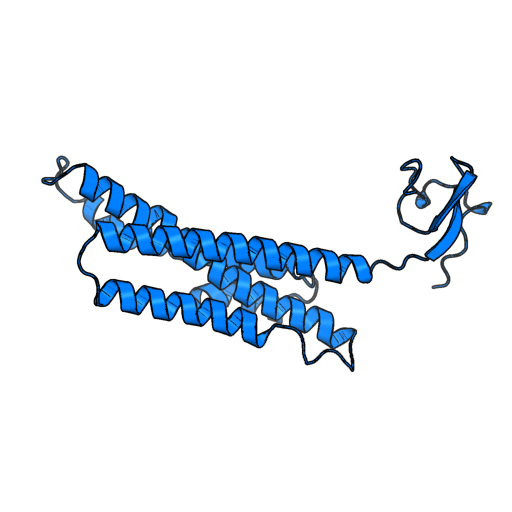M 593 C CA . THR A 1 81 ? 3.691 -2.994 1.111 1.00 91.88 81 THR A CA 1
ATOM 594 C C . THR A 1 81 ? 3.925 -2.107 2.328 1.00 91.88 81 THR A C 1
ATOM 596 O O . THR A 1 81 ? 3.729 -2.550 3.459 1.00 91.88 81 THR A O 1
ATOM 599 N N . THR A 1 82 ? 4.291 -0.841 2.116 1.00 91.94 82 THR A N 1
ATOM 600 C CA . THR A 1 82 ? 4.523 0.112 3.210 1.00 91.94 82 THR A CA 1
ATOM 601 C C . THR A 1 82 ? 3.225 0.436 3.932 1.00 91.94 82 THR A C 1
ATOM 603 O O . THR A 1 82 ? 3.199 0.391 5.159 1.00 91.94 82 THR A O 1
ATOM 606 N N . GLY A 1 83 ? 2.139 0.673 3.189 1.00 90.81 83 GLY A N 1
ATOM 607 C CA . GLY A 1 83 ? 0.812 0.884 3.756 1.00 90.81 83 GLY A CA 1
ATOM 608 C C . GLY A 1 83 ? 0.314 -0.312 4.574 1.00 90.81 83 GLY A C 1
ATOM 609 O O . GLY A 1 83 ? -0.249 -0.128 5.647 1.00 90.81 83 GLY A O 1
ATOM 610 N N . LEU A 1 84 ? 0.552 -1.546 4.117 1.00 89.12 84 LEU A N 1
ATOM 611 C CA . LEU A 1 84 ? 0.189 -2.759 4.860 1.00 89.12 84 LEU A CA 1
ATOM 612 C C . LEU A 1 84 ? 0.970 -2.886 6.170 1.00 89.12 84 LEU A C 1
ATOM 614 O O . LEU A 1 84 ? 0.384 -3.208 7.203 1.00 89.12 84 LEU A O 1
ATOM 618 N N . ILE A 1 85 ? 2.277 -2.607 6.144 1.00 88.25 85 ILE A N 1
ATOM 619 C CA . ILE A 1 85 ? 3.126 -2.649 7.341 1.00 88.25 85 ILE A CA 1
ATOM 620 C C . ILE A 1 85 ? 2.665 -1.599 8.358 1.00 88.25 85 ILE A C 1
ATOM 622 O O . ILE A 1 85 ? 2.511 -1.910 9.539 1.00 88.25 85 ILE A O 1
ATOM 626 N N . THR A 1 86 ? 2.407 -0.364 7.926 1.00 89.38 86 THR A N 1
ATOM 627 C CA . THR A 1 86 ? 1.945 0.697 8.830 1.00 89.38 86 THR A CA 1
ATOM 628 C C . THR A 1 86 ? 0.525 0.444 9.331 1.00 89.38 86 THR A C 1
ATOM 630 O O . THR A 1 86 ? 0.268 0.636 10.517 1.00 89.38 86 THR A O 1
ATOM 633 N N . ALA A 1 87 ? -0.381 -0.062 8.493 1.00 85.62 87 ALA A N 1
ATOM 634 C CA . ALA A 1 87 ? -1.718 -0.476 8.919 1.00 85.62 87 ALA A CA 1
ATOM 635 C C . ALA A 1 87 ? -1.655 -1.552 10.015 1.00 85.62 87 ALA A C 1
ATOM 637 O O . ALA A 1 87 ? -2.343 -1.436 11.029 1.00 85.62 87 ALA A O 1
ATOM 638 N N . ALA A 1 88 ? -0.783 -2.554 9.859 1.00 83.25 88 ALA A N 1
ATOM 639 C CA . ALA A 1 88 ? -0.582 -3.611 10.848 1.00 83.25 88 ALA A CA 1
ATOM 640 C C . ALA A 1 88 ? -0.073 -3.058 12.194 1.00 83.25 88 ALA A C 1
ATOM 642 O O . ALA A 1 88 ? -0.593 -3.420 13.250 1.00 83.25 88 ALA A O 1
ATOM 643 N N . LEU A 1 89 ? 0.889 -2.127 12.166 1.00 84.19 89 LEU A N 1
ATOM 644 C CA . LEU A 1 89 ? 1.411 -1.469 13.371 1.00 84.19 89 LEU A CA 1
ATOM 645 C C . LEU A 1 89 ? 0.340 -0.639 14.101 1.00 84.19 89 LEU A C 1
ATOM 647 O O . LEU A 1 89 ? 0.261 -0.670 15.332 1.00 84.19 89 LEU A O 1
ATOM 651 N N . TRP A 1 90 ? -0.503 0.093 13.364 1.00 86.19 90 TRP A N 1
ATOM 652 C CA . TRP A 1 90 ? -1.595 0.871 13.961 1.00 86.19 90 TRP A CA 1
ATOM 653 C C . TRP A 1 90 ? -2.692 -0.024 14.524 1.00 86.19 90 TRP A C 1
ATOM 655 O O . TRP A 1 90 ? -3.163 0.235 15.631 1.00 86.19 90 TRP A O 1
ATOM 665 N N . LEU A 1 91 ? -3.047 -1.099 13.816 1.00 78.06 91 LEU A N 1
ATOM 666 C CA . LEU A 1 91 ? -4.014 -2.084 14.291 1.00 78.06 91 LEU A CA 1
ATOM 667 C C . LEU A 1 91 ? -3.541 -2.723 15.604 1.00 78.06 91 LEU A C 1
ATOM 669 O O . LEU A 1 91 ? -4.309 -2.787 16.558 1.00 78.06 91 LEU A O 1
ATOM 673 N N . GLN A 1 92 ? -2.255 -3.080 15.708 1.00 76.69 92 GLN A N 1
ATOM 674 C CA . GLN A 1 92 ? -1.678 -3.607 16.948 1.00 76.69 92 GLN A CA 1
ATOM 675 C C . GLN A 1 92 ? -1.793 -2.613 18.109 1.00 76.69 92 GLN A C 1
ATOM 677 O O . GLN A 1 92 ? -2.102 -2.993 19.237 1.00 76.69 92 GLN A O 1
ATOM 682 N N . ARG A 1 93 ? -1.540 -1.323 17.856 1.00 74.06 93 ARG A N 1
ATOM 683 C CA . ARG A 1 93 ? -1.671 -0.275 18.878 1.00 74.06 93 ARG A CA 1
ATOM 684 C C . ARG A 1 93 ? -3.119 -0.072 19.313 1.00 74.06 93 ARG A C 1
ATOM 686 O O . ARG A 1 93 ? -3.354 0.196 20.493 1.00 74.06 93 ARG A O 1
ATOM 693 N N . TYR A 1 94 ? -4.044 -0.148 18.359 1.00 72.00 94 TYR A N 1
ATOM 694 C CA . TYR A 1 94 ? -5.478 -0.013 18.573 1.00 72.00 94 TYR A CA 1
ATOM 695 C C . TYR A 1 94 ? -6.018 -1.176 19.421 1.00 72.00 94 TYR A C 1
ATOM 697 O O . TYR A 1 94 ? -6.679 -0.933 20.429 1.00 72.00 94 TYR A O 1
ATOM 705 N N . ASP A 1 95 ? -5.642 -2.415 19.090 1.00 66.88 95 ASP A N 1
ATOM 706 C CA . ASP A 1 95 ? -6.108 -3.636 19.764 1.00 66.88 95 ASP A CA 1
ATOM 707 C C . ASP A 1 95 ? -5.469 -3.834 21.155 1.00 66.88 95 ASP A C 1
ATOM 709 O O . ASP A 1 95 ? -6.158 -4.113 22.138 1.00 66.88 95 ASP A O 1
ATOM 713 N N . ARG A 1 96 ? -4.165 -3.540 21.311 1.00 59.03 96 ARG A N 1
ATOM 714 C CA . ARG A 1 96 ? -3.426 -3.691 22.587 1.00 59.03 96 ARG A CA 1
ATOM 715 C C . ARG A 1 96 ? -3.982 -2.857 23.748 1.00 59.03 96 ARG A C 1
ATOM 717 O O . ARG A 1 96 ? -3.664 -3.130 24.899 1.00 59.03 96 ARG A O 1
ATOM 724 N N . ARG A 1 97 ? -4.774 -1.814 23.482 1.00 55.34 97 ARG A N 1
ATOM 725 C CA . ARG A 1 97 ? -5.439 -1.029 24.538 1.00 55.34 97 ARG A CA 1
ATOM 726 C C . ARG A 1 97 ? -6.810 -1.570 24.942 1.00 55.34 97 ARG A C 1
ATOM 728 O O . ARG A 1 97 ? -7.323 -1.118 25.960 1.00 55.34 97 ARG A O 1
ATOM 735 N N . ARG A 1 98 ? -7.409 -2.476 24.163 1.00 58.31 98 ARG A N 1
ATOM 736 C CA . ARG A 1 98 ? -8.773 -2.978 24.396 1.00 58.31 98 ARG A CA 1
ATOM 737 C C . ARG A 1 98 ? -8.832 -4.482 24.662 1.00 58.31 98 ARG A C 1
ATOM 739 O O . ARG A 1 98 ? -9.787 -4.929 25.287 1.00 58.31 98 ARG A O 1
ATOM 746 N N . SER A 1 99 ? -7.825 -5.245 24.240 1.00 46.44 99 SER A N 1
ATOM 747 C CA . SER A 1 99 ? -7.806 -6.698 24.375 1.00 46.44 99 SER A CA 1
ATOM 748 C C . SER A 1 99 ? -6.638 -7.188 25.234 1.00 46.44 99 SER A C 1
ATOM 750 O O . SER A 1 99 ? -5.491 -7.203 24.797 1.00 46.44 99 SER A O 1
ATOM 752 N N . GLU A 1 100 ? -6.940 -7.675 26.440 1.00 48.88 100 GLU A N 1
ATOM 753 C CA . GLU A 1 100 ? -6.058 -8.593 27.180 1.00 48.88 100 GLU A CA 1
ATOM 754 C C . GLU A 1 100 ? -6.012 -10.004 26.541 1.00 48.88 100 GLU A C 1
ATOM 756 O O . GLU A 1 100 ? -5.342 -10.886 27.069 1.00 48.88 100 GLU A O 1
ATOM 761 N N . ARG A 1 101 ? -6.721 -10.272 25.425 1.00 44.03 101 ARG A N 1
ATOM 762 C CA . ARG A 1 101 ? -6.930 -11.647 24.913 1.00 44.03 101 ARG A CA 1
ATOM 763 C C . ARG A 1 101 ? -6.751 -11.877 23.406 1.00 44.03 101 ARG A C 1
ATOM 765 O O . ARG A 1 101 ? -6.966 -12.996 22.961 1.00 44.03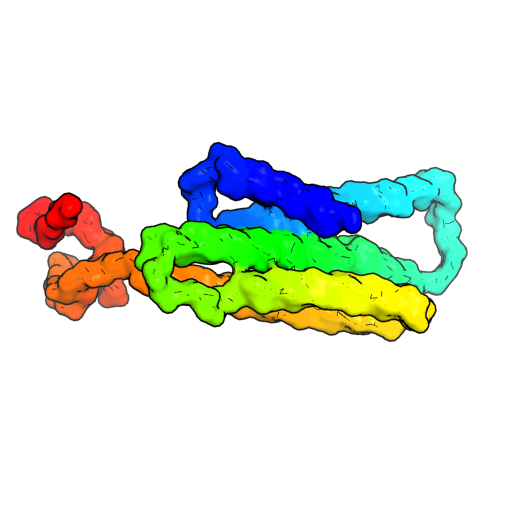 101 ARG A O 1
ATOM 772 N N . ALA A 1 102 ? -6.329 -10.900 22.608 1.00 46.22 102 ALA A N 1
ATOM 773 C CA . ALA A 1 102 ? -6.213 -11.054 21.149 1.00 46.22 102 ALA A CA 1
ATOM 774 C C . ALA A 1 102 ? -4.760 -10.909 20.672 1.00 46.22 102 ALA A C 1
ATOM 776 O O . ALA A 1 102 ? -4.425 -10.036 19.880 1.00 46.22 102 ALA A O 1
ATOM 777 N N . TRP A 1 103 ? -3.865 -11.770 21.164 1.00 43.62 103 TRP A N 1
ATOM 778 C CA . TRP A 1 103 ? -2.485 -11.840 20.658 1.00 43.62 103 TRP A CA 1
ATOM 779 C C . TRP A 1 103 ? -2.401 -12.564 19.296 1.00 43.62 103 TRP A C 1
ATOM 781 O O . TRP A 1 103 ? -1.386 -12.497 18.609 1.00 43.62 103 TRP A O 1
ATOM 791 N N . GLU A 1 104 ? -3.465 -13.244 18.863 1.00 45.25 104 GLU A N 1
ATOM 792 C CA . GLU A 1 104 ? -3.368 -14.250 17.795 1.00 45.25 104 GLU A CA 1
ATOM 793 C C . GLU A 1 104 ? -3.768 -13.761 16.389 1.00 45.25 104 GLU A C 1
ATOM 795 O O . GLU A 1 104 ? -3.559 -14.475 15.409 1.00 45.25 104 GLU A O 1
ATOM 800 N N . ALA A 1 105 ? -4.260 -12.528 16.224 1.00 45.66 105 ALA A N 1
ATOM 801 C CA . ALA A 1 105 ? -4.741 -12.050 14.924 1.00 45.66 105 ALA A CA 1
ATOM 802 C C . ALA A 1 105 ? -3.749 -11.110 14.194 1.00 45.66 105 ALA A C 1
ATOM 804 O O . ALA A 1 105 ? -3.767 -9.891 14.330 1.00 45.66 105 ALA A O 1
ATOM 805 N N . GLY A 1 106 ? -2.907 -11.689 13.332 1.00 55.12 106 GLY A N 1
ATOM 806 C CA . GLY A 1 106 ? -2.628 -11.138 11.990 1.00 55.12 106 GLY A CA 1
ATOM 807 C C . GLY A 1 106 ? -1.568 -10.039 11.787 1.00 55.12 106 GLY A C 1
ATOM 808 O O . GLY A 1 106 ? -1.194 -9.787 10.640 1.00 55.12 106 GLY A O 1
ATOM 809 N N . VAL A 1 107 ? -1.023 -9.402 12.826 1.00 58.25 107 VAL A N 1
ATOM 810 C CA . VAL A 1 107 ? -0.020 -8.316 12.671 1.00 58.25 107 VAL A CA 1
ATOM 811 C C . VAL A 1 107 ? 1.358 -8.795 12.167 1.00 58.25 107 VAL A C 1
ATOM 813 O O . VAL A 1 107 ? 1.861 -8.230 11.194 1.00 58.25 107 VAL A O 1
ATOM 816 N N . PRO A 1 108 ? 1.998 -9.834 12.744 1.00 61.25 108 PRO A N 1
ATOM 817 C CA . PRO A 1 108 ? 3.289 -10.295 12.230 1.00 61.25 108 PRO A CA 1
ATOM 818 C C . PRO A 1 108 ? 3.149 -10.949 10.851 1.00 61.25 108 PRO A C 1
ATOM 820 O O . PRO A 1 108 ? 4.029 -10.797 10.012 1.00 61.25 108 PRO A O 1
ATOM 823 N N . ALA A 1 109 ? 2.024 -11.620 10.586 1.00 67.00 109 ALA A N 1
ATOM 824 C CA . ALA A 1 109 ? 1.765 -12.274 9.307 1.00 67.00 109 ALA A CA 1
ATOM 825 C C . ALA A 1 109 ? 1.635 -11.262 8.156 1.00 67.00 109 ALA A C 1
ATOM 827 O O . ALA A 1 109 ? 2.251 -11.438 7.110 1.00 67.00 109 ALA A O 1
ATOM 828 N N . THR A 1 110 ? 0.890 -10.170 8.355 1.00 69.62 110 THR A N 1
ATOM 829 C CA . THR A 1 110 ? 0.730 -9.103 7.348 1.00 69.62 110 THR A CA 1
ATOM 830 C C . THR A 1 110 ? 2.056 -8.403 7.037 1.00 69.62 110 THR A C 1
ATOM 832 O O . THR A 1 110 ? 2.379 -8.204 5.865 1.00 69.62 110 THR A O 1
ATOM 835 N N . ALA A 1 111 ? 2.859 -8.100 8.060 1.00 70.44 111 ALA A N 1
ATOM 836 C CA . ALA A 1 111 ? 4.192 -7.526 7.884 1.00 70.44 111 ALA A CA 1
ATOM 837 C C . ALA A 1 111 ? 5.164 -8.496 7.185 1.00 70.44 111 ALA A C 1
ATOM 839 O O . ALA A 1 111 ? 5.907 -8.081 6.294 1.00 70.44 111 ALA A O 1
ATOM 840 N N . LEU A 1 112 ? 5.126 -9.787 7.538 1.00 76.06 112 LEU A N 1
ATOM 841 C CA . LEU A 1 112 ? 5.941 -10.831 6.910 1.00 76.06 112 LEU A CA 1
ATOM 842 C C . LEU A 1 112 ? 5.587 -11.004 5.428 1.00 76.06 112 LEU A C 1
ATOM 844 O O . LEU A 1 112 ? 6.486 -11.087 4.600 1.00 76.06 112 LEU A O 1
ATOM 848 N N . VAL A 1 113 ? 4.297 -11.009 5.079 1.00 76.81 113 VAL A N 1
ATOM 849 C CA . VAL A 1 113 ? 3.835 -11.108 3.684 1.00 76.81 113 VAL A CA 1
ATOM 850 C C . VAL A 1 113 ? 4.295 -9.898 2.870 1.00 76.81 113 VAL A C 1
ATOM 852 O O . VAL A 1 113 ? 4.817 -10.067 1.770 1.00 76.81 113 VAL A O 1
ATOM 855 N N . ALA A 1 114 ? 4.167 -8.683 3.412 1.00 76.12 114 ALA A N 1
ATOM 856 C CA . ALA A 1 114 ? 4.600 -7.466 2.725 1.00 76.12 114 ALA A CA 1
ATOM 857 C C . ALA A 1 114 ? 6.124 -7.427 2.510 1.00 76.12 114 ALA A C 1
ATOM 859 O O . ALA A 1 114 ? 6.586 -7.122 1.409 1.00 76.12 114 ALA A O 1
ATOM 860 N N . ALA A 1 115 ? 6.909 -7.776 3.535 1.00 76.25 115 ALA A N 1
ATOM 861 C CA . ALA A 1 115 ? 8.365 -7.860 3.427 1.00 76.25 115 ALA A CA 1
ATOM 862 C C . ALA A 1 115 ? 8.802 -8.993 2.481 1.00 76.25 115 ALA A C 1
ATOM 864 O O . ALA A 1 115 ? 9.667 -8.795 1.628 1.00 76.25 115 ALA A O 1
ATOM 865 N N . GLY A 1 116 ? 8.160 -10.160 2.583 1.00 81.56 116 GLY A N 1
ATOM 866 C CA . GLY A 1 116 ? 8.404 -11.317 1.727 1.00 81.56 116 GLY A CA 1
ATOM 867 C C . GLY A 1 116 ? 8.130 -11.020 0.254 1.00 81.56 116 GLY A C 1
ATOM 868 O O . GLY A 1 116 ? 8.948 -11.368 -0.593 1.00 81.56 116 GLY A O 1
ATOM 869 N N . ALA A 1 117 ? 7.048 -10.299 -0.054 1.00 83.00 117 ALA A N 1
ATOM 870 C CA . ALA A 1 117 ? 6.729 -9.880 -1.418 1.00 83.00 117 ALA A CA 1
ATOM 871 C C . ALA A 1 117 ? 7.823 -8.983 -2.026 1.00 83.00 117 ALA A C 1
ATOM 873 O O . ALA A 1 117 ? 8.191 -9.173 -3.184 1.00 83.00 117 ALA A O 1
ATOM 874 N N . GLN A 1 118 ? 8.394 -8.048 -1.254 1.00 81.75 118 GLN A N 1
ATOM 875 C CA . GLN A 1 118 ? 9.487 -7.198 -1.745 1.00 81.75 118 GLN A CA 1
ATOM 876 C C . GLN A 1 118 ? 10.773 -7.981 -2.000 1.00 81.75 118 GLN A C 1
ATOM 878 O O . GLN A 1 118 ? 11.423 -7.768 -3.022 1.00 81.75 118 GLN A O 1
ATOM 883 N N . VAL A 1 119 ? 11.137 -8.892 -1.094 1.00 84.50 119 VAL A N 1
ATOM 884 C CA . VAL A 1 119 ? 12.325 -9.741 -1.264 1.00 84.50 119 VAL A CA 1
ATOM 885 C C . VAL A 1 119 ? 12.157 -10.650 -2.479 1.00 84.50 119 VAL A C 1
ATOM 887 O O . VAL A 1 119 ? 13.063 -10.740 -3.304 1.00 84.50 119 VAL A O 1
ATOM 890 N N . LEU A 1 120 ? 10.981 -11.265 -2.636 1.00 84.81 120 LEU A N 1
ATOM 891 C CA . LEU A 1 120 ? 10.670 -12.114 -3.781 1.00 84.81 120 LEU A CA 1
ATOM 892 C C . LEU A 1 120 ? 10.777 -11.331 -5.095 1.00 84.81 120 LEU A C 1
ATOM 894 O O . LEU A 1 120 ? 11.442 -11.784 -6.021 1.00 84.81 120 LEU A O 1
ATOM 898 N N . LEU A 1 121 ? 10.181 -10.137 -5.168 1.00 84.88 121 LEU A N 1
ATOM 899 C CA . LEU A 1 121 ? 10.265 -9.291 -6.358 1.00 84.88 121 LEU A CA 1
ATOM 900 C C . LEU A 1 121 ? 11.704 -8.873 -6.662 1.00 84.88 121 LEU A C 1
ATOM 902 O O . LEU A 1 121 ? 12.108 -8.926 -7.820 1.00 84.88 121 LEU A O 1
ATOM 906 N N . ALA A 1 122 ? 12.502 -8.526 -5.650 1.00 83.50 122 ALA A N 1
ATOM 907 C CA . ALA A 1 122 ? 13.915 -8.210 -5.844 1.00 83.50 122 ALA A CA 1
ATOM 908 C C . ALA A 1 122 ? 14.683 -9.403 -6.443 1.00 83.50 122 ALA A C 1
ATOM 910 O O . ALA A 1 122 ? 15.395 -9.239 -7.434 1.00 83.50 122 ALA A O 1
ATOM 911 N N . ILE A 1 123 ? 14.476 -10.613 -5.914 1.00 85.06 123 ILE A N 1
ATOM 912 C CA . ILE A 1 123 ? 15.094 -11.840 -6.439 1.00 85.06 123 ILE A CA 1
ATOM 913 C C . ILE A 1 123 ? 14.654 -12.090 -7.883 1.00 85.06 123 ILE A C 1
ATOM 915 O O . ILE A 1 123 ? 15.498 -12.278 -8.757 1.00 85.06 123 ILE A O 1
ATOM 919 N N . VAL A 1 124 ? 13.349 -12.025 -8.160 1.00 85.00 124 VAL A N 1
ATOM 920 C CA . VAL A 1 124 ? 12.802 -12.205 -9.511 1.00 85.00 124 VAL A CA 1
ATOM 921 C C . VAL A 1 124 ? 13.448 -11.234 -10.492 1.00 85.00 124 VAL A C 1
ATOM 923 O O . VAL A 1 124 ? 13.780 -11.621 -11.608 1.00 85.00 124 VAL A O 1
ATOM 926 N N . THR A 1 125 ? 13.675 -9.984 -10.084 1.00 83.00 125 THR A N 1
ATOM 927 C CA . THR A 1 125 ? 14.278 -8.992 -10.979 1.00 83.00 125 THR A CA 1
ATOM 928 C C . THR A 1 125 ? 15.738 -9.247 -11.320 1.00 83.00 125 THR A C 1
ATOM 930 O O . THR A 1 125 ? 16.179 -8.775 -12.362 1.00 83.00 125 THR A O 1
ATOM 933 N N . VAL A 1 126 ? 16.461 -9.980 -10.473 1.00 84.88 126 VAL A N 1
ATOM 934 C CA . VAL A 1 126 ? 17.853 -10.380 -10.717 1.00 84.88 126 VAL A CA 1
ATOM 935 C C . VAL A 1 126 ? 17.915 -11.668 -11.538 1.00 84.88 126 VAL A C 1
ATOM 937 O O . VAL A 1 126 ? 18.778 -11.805 -12.398 1.00 84.88 126 VAL A O 1
ATOM 940 N N . VAL A 1 127 ? 17.000 -12.608 -11.285 1.00 87.19 127 VAL A N 1
ATOM 941 C CA . VAL A 1 127 ? 16.994 -13.935 -11.920 1.00 87.19 127 VAL A CA 1
ATOM 942 C C . VAL A 1 127 ? 16.387 -13.910 -13.326 1.00 87.19 127 VAL A C 1
ATOM 944 O O . VAL A 1 127 ? 16.828 -14.666 -14.186 1.00 87.19 127 VAL A O 1
ATOM 947 N N . LEU A 1 128 ? 15.384 -13.060 -13.574 1.00 83.69 128 LEU A N 1
ATOM 948 C CA . LEU A 1 128 ? 14.701 -12.959 -14.866 1.00 83.69 128 LEU A CA 1
ATOM 949 C C . LEU A 1 128 ? 15.162 -11.701 -15.624 1.00 83.69 128 LEU A C 1
ATOM 951 O O . LEU A 1 128 ? 14.709 -10.601 -15.289 1.00 83.69 128 LEU A O 1
ATOM 955 N N . PRO A 1 129 ? 16.025 -11.838 -16.652 1.00 78.56 129 PRO A N 1
ATOM 956 C CA . PRO A 1 129 ? 16.465 -10.706 -17.470 1.00 78.56 129 PRO A CA 1
ATOM 957 C C . PRO A 1 129 ? 15.414 -10.272 -18.505 1.00 78.56 129 PRO A C 1
ATOM 959 O O . PRO A 1 129 ? 15.457 -9.140 -18.981 1.00 78.56 129 PRO A O 1
ATOM 962 N N . GLU A 1 130 ? 14.462 -11.149 -18.836 1.00 86.62 130 GLU A N 1
ATOM 963 C CA . GLU A 1 130 ? 13.428 -10.898 -19.843 1.00 86.62 130 GLU A CA 1
ATOM 964 C C . GLU A 1 130 ? 12.400 -9.861 -19.373 1.00 86.62 130 GLU A C 1
ATOM 966 O O . GLU A 1 130 ? 11.606 -10.113 -18.458 1.00 86.62 130 GLU A O 1
ATOM 971 N N . LEU A 1 131 ? 12.375 -8.701 -20.041 1.00 85.56 131 LEU A N 1
ATOM 972 C CA . LEU A 1 131 ? 11.550 -7.551 -19.658 1.00 85.56 131 LEU A CA 1
ATOM 973 C C . LEU A 1 131 ? 10.053 -7.892 -19.630 1.00 85.56 131 LEU A C 1
ATOM 975 O O . LEU A 1 131 ? 9.360 -7.514 -18.688 1.00 85.56 131 LEU A O 1
ATOM 979 N N . GLY A 1 132 ? 9.553 -8.627 -20.627 1.00 87.31 132 GLY A N 1
ATOM 980 C CA . GLY A 1 132 ? 8.132 -8.980 -20.718 1.00 87.31 132 GLY A CA 1
ATOM 981 C C . GLY A 1 132 ? 7.653 -9.829 -19.537 1.00 87.31 132 GLY A C 1
ATOM 982 O O . GLY A 1 132 ? 6.647 -9.509 -18.902 1.00 87.31 132 GLY A O 1
ATOM 983 N N . ILE A 1 133 ? 8.413 -10.872 -19.184 1.00 87.12 133 ILE A N 1
ATOM 984 C CA . ILE A 1 133 ? 8.104 -11.745 -18.041 1.00 87.12 133 ILE A CA 1
ATOM 985 C C . ILE A 1 133 ? 8.226 -10.958 -16.736 1.00 87.12 133 ILE A C 1
ATOM 987 O O . ILE A 1 133 ? 7.381 -11.072 -15.850 1.00 87.12 133 ILE A O 1
ATOM 991 N N . GLN A 1 134 ? 9.251 -10.116 -16.628 1.00 87.88 134 GLN A N 1
ATOM 992 C CA . GLN A 1 134 ? 9.456 -9.274 -15.464 1.00 87.88 134 GLN A CA 1
ATOM 993 C C . GLN A 1 134 ? 8.262 -8.338 -15.244 1.00 87.88 134 GLN A C 1
ATOM 995 O O . GLN A 1 134 ? 7.699 -8.323 -14.151 1.00 87.88 134 GLN A O 1
ATOM 1000 N N . VAL A 1 135 ? 7.817 -7.607 -16.270 1.00 90.31 135 VAL A N 1
ATOM 1001 C CA . VAL A 1 135 ? 6.636 -6.737 -16.172 1.00 90.31 135 VAL A CA 1
ATOM 1002 C C . VAL A 1 135 ? 5.396 -7.532 -15.780 1.00 90.31 135 VAL A C 1
ATOM 1004 O O . VAL A 1 135 ? 4.679 -7.101 -14.880 1.00 90.31 135 VAL A O 1
ATOM 1007 N N . LEU A 1 136 ? 5.172 -8.709 -16.372 1.00 91.88 136 LEU A N 1
ATOM 1008 C CA . LEU A 1 136 ? 4.044 -9.568 -16.012 1.00 91.88 136 LEU A CA 1
ATOM 1009 C C . LEU A 1 136 ? 4.052 -9.934 -14.519 1.00 91.88 136 LEU A C 1
ATOM 1011 O O . LEU A 1 136 ? 3.028 -9.799 -13.851 1.00 91.88 136 LEU A O 1
ATOM 1015 N N . VAL A 1 137 ? 5.202 -10.337 -13.967 1.00 91.06 137 VAL A N 1
ATOM 1016 C CA . VAL A 1 137 ? 5.314 -10.654 -12.533 1.00 91.06 137 VAL A CA 1
ATOM 1017 C C . VAL A 1 137 ? 5.038 -9.422 -11.667 1.00 91.06 137 VAL A C 1
ATOM 1019 O O . VAL A 1 137 ? 4.325 -9.524 -10.668 1.00 91.06 137 VAL A O 1
ATOM 1022 N N . TRP A 1 138 ? 5.543 -8.250 -12.057 1.00 91.94 138 TRP A N 1
ATOM 1023 C CA . TRP A 1 138 ? 5.272 -6.997 -11.347 1.00 91.94 138 TRP A CA 1
ATOM 1024 C C . TRP A 1 138 ? 3.786 -6.610 -11.386 1.00 91.94 138 TRP A C 1
ATOM 1026 O O . TRP A 1 138 ? 3.249 -6.182 -10.365 1.00 91.94 138 TRP A O 1
ATOM 1036 N N . VAL A 1 139 ? 3.101 -6.806 -12.518 1.00 93.88 139 VAL A N 1
ATOM 1037 C CA . VAL A 1 139 ? 1.649 -6.591 -12.647 1.00 93.88 139 VAL A CA 1
ATOM 1038 C C . VAL A 1 139 ? 0.881 -7.527 -11.718 1.00 93.88 139 VAL A C 1
ATOM 1040 O O . VAL A 1 139 ? 0.029 -7.072 -10.954 1.00 93.88 139 VAL A O 1
ATOM 1043 N N . LEU A 1 140 ? 1.199 -8.825 -11.737 1.00 93.69 140 LEU A N 1
ATOM 1044 C CA . LEU A 1 140 ? 0.541 -9.817 -10.884 1.00 93.69 140 LEU A CA 1
ATOM 1045 C C . LEU A 1 140 ? 0.758 -9.520 -9.398 1.00 93.69 140 LEU A C 1
ATOM 1047 O O . LEU A 1 140 ? -0.185 -9.594 -8.611 1.00 93.69 140 LEU A O 1
ATOM 1051 N N . ALA A 1 141 ? 1.974 -9.133 -9.012 1.00 91.44 141 ALA A N 1
ATOM 1052 C CA . ALA A 1 141 ? 2.278 -8.767 -7.636 1.00 91.44 141 ALA A CA 1
ATOM 1053 C C . ALA A 1 141 ? 1.543 -7.493 -7.199 1.00 91.44 141 ALA A C 1
ATOM 1055 O O . ALA A 1 141 ? 0.980 -7.460 -6.105 1.00 91.44 141 ALA A O 1
ATOM 1056 N N . ALA A 1 142 ? 1.495 -6.466 -8.051 1.00 93.12 142 ALA A N 1
ATOM 1057 C CA . ALA A 1 142 ? 0.748 -5.243 -7.774 1.00 93.12 142 ALA A CA 1
ATOM 1058 C C . ALA A 1 142 ? -0.757 -5.519 -7.611 1.00 93.12 142 ALA A C 1
ATOM 1060 O O . ALA A 1 142 ? -1.386 -5.007 -6.680 1.00 93.12 142 ALA A O 1
ATOM 1061 N N . LEU A 1 143 ? -1.332 -6.376 -8.460 1.00 94.19 143 LEU A N 1
ATOM 1062 C CA . LEU A 1 143 ? -2.727 -6.801 -8.352 1.00 94.19 143 LEU A CA 1
ATOM 1063 C C . LEU A 1 143 ? -2.983 -7.577 -7.051 1.00 94.19 143 LEU A C 1
ATOM 1065 O O . LEU A 1 143 ? -3.916 -7.268 -6.314 1.00 94.19 143 LEU A O 1
ATOM 1069 N N . ALA A 1 144 ? -2.135 -8.554 -6.728 1.00 91.06 144 ALA A N 1
ATOM 1070 C CA . ALA A 1 144 ? -2.268 -9.334 -5.500 1.00 91.06 144 ALA A CA 1
ATOM 1071 C C . ALA A 1 144 ? -2.170 -8.448 -4.245 1.00 91.06 144 ALA A C 1
ATOM 1073 O O . ALA A 1 144 ? -2.992 -8.562 -3.335 1.00 91.06 144 ALA A O 1
ATOM 1074 N N . LEU A 1 145 ? -1.208 -7.520 -4.214 1.00 89.88 145 LEU A N 1
ATOM 1075 C CA . LEU A 1 145 ? -1.017 -6.596 -3.097 1.00 89.88 145 LEU A CA 1
ATOM 1076 C C . LEU A 1 145 ? -2.180 -5.613 -2.946 1.00 89.88 145 LEU A C 1
ATOM 1078 O O . LEU A 1 145 ? -2.621 -5.376 -1.826 1.00 89.88 145 LEU A O 1
ATOM 1082 N N . THR A 1 146 ? -2.720 -5.075 -4.040 1.00 92.00 146 THR A N 1
ATOM 1083 C CA . THR A 1 146 ? -3.885 -4.174 -3.979 1.00 92.00 146 THR A CA 1
ATOM 1084 C C . THR A 1 146 ? -5.152 -4.896 -3.518 1.00 92.00 146 THR A C 1
ATOM 1086 O O . THR A 1 146 ? -5.897 -4.360 -2.694 1.00 92.00 146 THR A O 1
ATOM 1089 N N . LEU A 1 147 ? -5.374 -6.139 -3.959 1.00 91.69 147 LEU A N 1
ATOM 1090 C CA . LEU A 1 147 ? -6.447 -6.986 -3.427 1.00 91.69 147 LEU A CA 1
ATOM 1091 C C . LEU A 1 147 ? -6.260 -7.258 -1.929 1.00 91.69 147 LEU A C 1
ATOM 1093 O O . LEU A 1 147 ? -7.222 -7.200 -1.162 1.00 91.69 147 LEU A O 1
ATOM 1097 N N . TYR A 1 148 ? -5.022 -7.486 -1.494 1.00 86.69 148 TYR A N 1
ATOM 1098 C CA . TYR A 1 148 ? -4.713 -7.687 -0.084 1.00 86.69 148 TYR A CA 1
ATOM 1099 C C . TYR A 1 148 ? -4.919 -6.414 0.752 1.00 86.69 148 TYR A C 1
ATOM 1101 O O . TYR A 1 148 ? -5.516 -6.480 1.825 1.00 86.69 148 TYR A O 1
ATOM 1109 N N . VAL A 1 149 ? -4.527 -5.240 0.242 1.00 88.31 149 VAL A N 1
ATOM 1110 C CA . VAL A 1 149 ? -4.839 -3.934 0.854 1.00 88.31 149 VAL A CA 1
ATOM 1111 C C . VAL A 1 149 ? -6.344 -3.782 1.040 1.00 88.31 149 VAL A C 1
ATOM 1113 O O . VAL A 1 149 ? -6.790 -3.419 2.126 1.00 88.31 149 VAL A O 1
ATOM 1116 N N . ARG A 1 150 ? -7.146 -4.124 0.025 1.00 90.38 150 ARG A N 1
ATOM 1117 C CA . ARG A 1 150 ? -8.610 -4.084 0.129 1.00 90.38 150 ARG A CA 1
ATOM 1118 C C . ARG A 1 150 ? -9.131 -4.994 1.243 1.00 90.38 150 ARG A C 1
ATOM 1120 O O . ARG A 1 150 ? -9.998 -4.574 2.008 1.00 90.38 150 ARG A O 1
ATOM 1127 N N . GLN A 1 151 ? -8.591 -6.205 1.360 1.00 85.00 151 GLN A N 1
ATOM 1128 C CA . GLN A 1 151 ? -8.962 -7.132 2.428 1.00 85.00 151 GLN A CA 1
ATOM 1129 C C . GLN A 1 151 ? -8.611 -6.569 3.812 1.00 85.00 151 GLN A C 1
ATOM 1131 O O . GLN A 1 151 ? -9.442 -6.610 4.716 1.00 85.00 151 GLN A O 1
ATOM 1136 N N . VAL A 1 152 ? -7.419 -5.989 3.977 1.00 81.88 152 VAL A N 1
ATOM 1137 C CA . VAL A 1 152 ? -6.994 -5.365 5.241 1.00 81.88 152 VAL A CA 1
ATOM 1138 C C . VAL A 1 152 ? -7.869 -4.162 5.596 1.00 81.88 152 VAL A C 1
ATOM 1140 O O . VAL A 1 152 ? -8.277 -4.046 6.749 1.00 81.88 152 VAL A O 1
ATOM 1143 N N . ILE A 1 153 ? -8.231 -3.314 4.625 1.00 84.00 153 ILE A N 1
ATOM 1144 C CA . ILE A 1 153 ? -9.177 -2.205 4.840 1.00 84.00 153 ILE A CA 1
ATOM 1145 C C . ILE A 1 153 ? -10.521 -2.741 5.342 1.00 84.00 153 ILE A C 1
ATOM 1147 O O . ILE A 1 153 ? -11.078 -2.204 6.295 1.00 84.00 153 ILE A O 1
ATOM 1151 N N . HIS A 1 154 ? -11.037 -3.812 4.738 1.00 82.06 154 HIS A N 1
ATOM 1152 C CA . HIS A 1 154 ? -12.301 -4.408 5.161 1.00 82.06 154 HIS A CA 1
ATOM 1153 C C . HIS A 1 154 ? -12.239 -4.919 6.607 1.00 82.06 154 HIS A C 1
ATOM 1155 O O . HIS A 1 154 ? -13.127 -4.627 7.405 1.00 82.06 154 HIS A O 1
ATOM 1161 N N . GLN A 1 155 ? -11.169 -5.631 6.970 1.00 77.44 155 GLN A N 1
ATOM 1162 C CA . GLN A 1 155 ? -10.965 -6.106 8.342 1.00 77.44 155 GLN A CA 1
ATOM 1163 C C . GLN A 1 155 ? -10.817 -4.945 9.334 1.00 77.44 155 GLN A C 1
ATOM 1165 O O . GLN A 1 155 ? -11.415 -4.978 10.406 1.00 77.44 155 GLN A O 1
ATOM 1170 N N . ALA A 1 156 ? -10.085 -3.891 8.963 1.00 76.00 156 ALA A N 1
ATOM 1171 C CA . ALA A 1 156 ? -9.947 -2.688 9.779 1.00 76.00 156 ALA A CA 1
ATOM 1172 C C . ALA A 1 156 ? -11.302 -2.006 10.020 1.00 76.00 156 ALA A C 1
ATOM 1174 O O . ALA A 1 156 ? -11.637 -1.692 11.159 1.00 76.00 156 ALA A O 1
ATOM 1175 N N . LEU A 1 157 ? -12.119 -1.847 8.976 1.00 77.00 157 LEU A N 1
ATOM 1176 C CA . LEU A 1 157 ? -13.456 -1.261 9.089 1.00 77.00 157 LEU A CA 1
ATOM 1177 C C . LEU A 1 157 ? -14.395 -2.110 9.955 1.00 77.00 157 LEU A C 1
ATOM 1179 O O . LEU A 1 157 ? -15.154 -1.551 10.746 1.00 77.00 157 LEU A O 1
ATOM 1183 N N . LEU A 1 158 ? -14.332 -3.442 9.850 1.00 74.62 158 LEU A N 1
ATOM 1184 C CA . LEU A 1 158 ? -15.092 -4.344 10.722 1.00 74.62 158 LEU A CA 1
ATOM 1185 C C . LEU A 1 158 ? -14.643 -4.233 12.184 1.00 74.62 158 LEU A C 1
ATOM 1187 O O . LEU A 1 158 ? -15.486 -4.132 13.078 1.00 74.62 158 LEU A O 1
ATOM 1191 N N . ALA A 1 159 ? -13.329 -4.204 12.423 1.00 72.19 159 ALA A N 1
ATOM 1192 C CA . ALA A 1 159 ? -12.760 -4.058 13.757 1.00 72.19 159 ALA A CA 1
ATOM 1193 C C . ALA A 1 159 ? -13.199 -2.736 14.394 1.00 72.19 159 ALA A C 1
ATOM 1195 O O . ALA A 1 159 ? -13.711 -2.729 15.513 1.00 72.19 159 ALA A O 1
ATOM 1196 N N . GLU A 1 160 ? -13.107 -1.623 13.666 1.00 71.06 160 GLU A N 1
ATOM 1197 C CA . GLU A 1 160 ? -13.606 -0.352 14.174 1.00 71.06 160 GLU A CA 1
ATOM 1198 C C . GLU A 1 160 ? -15.138 -0.358 14.334 1.00 71.06 160 GLU A C 1
ATOM 1200 O O . GLU A 1 160 ? -15.667 0.237 15.268 1.00 71.06 160 GLU A O 1
ATOM 1205 N N . GLY A 1 161 ? -15.885 -0.990 13.422 1.00 69.12 161 GLY A N 1
ATOM 1206 C CA . GLY A 1 161 ? -17.348 -1.104 13.470 1.00 69.12 161 GLY A CA 1
ATOM 1207 C C . GLY A 1 161 ? -17.844 -1.790 14.741 1.00 69.12 161 GLY A C 1
ATOM 1208 O O . GLY A 1 161 ? -18.773 -1.296 15.375 1.00 69.12 161 GLY A O 1
ATOM 1209 N N . SER A 1 162 ? -17.156 -2.852 15.169 1.00 66.38 162 SER A N 1
ATOM 1210 C CA . SER A 1 162 ? -17.441 -3.578 16.417 1.00 66.38 162 SER A CA 1
ATOM 1211 C C . SER A 1 162 ? -17.247 -2.736 17.687 1.00 66.38 162 SER A C 1
ATOM 1213 O O . SER A 1 162 ? -17.749 -3.080 18.756 1.00 66.38 162 SER A O 1
ATOM 1215 N N . VAL A 1 163 ? -16.506 -1.626 17.589 1.00 63.03 163 VAL A N 1
ATOM 1216 C CA . VAL A 1 163 ? -16.182 -0.750 18.721 1.00 63.03 163 VAL A CA 1
ATOM 1217 C C . VAL A 1 163 ? -17.248 0.303 18.967 1.00 63.03 163 VAL A C 1
ATOM 1219 O O . VAL A 1 163 ? -17.364 0.780 20.095 1.00 63.03 163 VAL A O 1
ATOM 1222 N N . ARG A 1 164 ? -18.035 0.668 17.950 1.00 67.38 164 ARG A N 1
ATOM 1223 C CA . ARG A 1 164 ? -19.098 1.660 18.119 1.00 67.38 164 ARG A CA 1
ATOM 1224 C C . ARG A 1 164 ? -20.158 1.037 19.022 1.00 67.38 164 ARG A C 1
ATOM 1226 O O . ARG A 1 164 ? -20.835 0.098 18.616 1.00 67.38 164 ARG A O 1
ATOM 1233 N N . GLU A 1 165 ? -20.255 1.546 20.249 1.00 61.31 165 GLU A N 1
ATOM 1234 C CA . GLU A 1 165 ? -21.214 1.069 21.240 1.00 61.31 165 GLU A CA 1
ATOM 1235 C C . GLU A 1 165 ? -22.621 1.213 20.680 1.00 61.31 165 GLU A C 1
ATOM 1237 O O . GLU A 1 165 ? -23.146 2.310 20.472 1.00 61.31 165 GLU A O 1
ATOM 1242 N N . ILE A 1 166 ? -23.198 0.060 20.377 1.00 69.88 166 ILE A N 1
ATOM 1243 C CA . ILE A 1 166 ? -24.597 -0.065 20.048 1.00 69.88 166 ILE A CA 1
ATOM 1244 C C . ILE A 1 166 ? -25.308 0.009 21.390 1.00 69.88 166 ILE A C 1
ATOM 1246 O O . ILE A 1 166 ? -25.281 -0.948 22.163 1.00 69.88 166 ILE A O 1
ATOM 1250 N N . GLY A 1 167 ? -25.874 1.168 21.707 1.00 73.00 167 GLY A N 1
ATOM 1251 C CA . GLY A 1 167 ? -26.623 1.303 22.942 1.00 73.00 167 GLY A CA 1
ATOM 1252 C C . GLY A 1 167 ? -27.890 0.434 22.904 1.00 73.00 167 GLY A C 1
ATOM 1253 O O . GLY A 1 167 ? -28.287 -0.066 21.839 1.00 73.00 167 GLY A O 1
ATOM 1254 N N . PRO A 1 168 ? -28.569 0.271 24.051 1.00 79.44 168 PRO A N 1
ATOM 1255 C CA . PRO A 1 168 ? -29.752 -0.571 24.156 1.00 79.44 168 PRO A CA 1
ATOM 1256 C C . PRO A 1 168 ? -30.806 -0.187 23.115 1.00 79.44 168 PRO A C 1
ATOM 1258 O O . PRO A 1 168 ? -30.958 0.987 22.752 1.00 79.44 168 PRO A O 1
ATOM 1261 N N . SER A 1 169 ? -31.526 -1.194 22.620 1.00 84.88 169 SER A N 1
ATOM 1262 C CA . SER A 1 169 ? -32.631 -0.995 21.688 1.00 84.88 169 SER A CA 1
ATOM 1263 C C . SER A 1 169 ? -33.671 -0.083 22.313 1.00 84.88 169 SER A C 1
ATOM 1265 O O . SER A 1 169 ? -34.159 -0.339 23.413 1.00 84.88 169 SER A O 1
ATOM 1267 N N . ALA A 1 170 ? -34.024 0.979 21.601 1.00 83.69 170 ALA A N 1
ATOM 1268 C CA . ALA A 1 170 ? -35.025 1.916 22.062 1.00 83.69 170 ALA A CA 1
ATOM 1269 C C . ALA A 1 170 ? -35.821 2.487 20.891 1.00 83.69 170 ALA A C 1
ATOM 1271 O O . ALA A 1 170 ? -35.267 2.651 19.794 1.00 83.69 170 ALA A O 1
ATOM 1272 N N . PRO A 1 171 ? -37.099 2.841 21.102 1.00 88.50 171 PRO A N 1
ATOM 1273 C CA . PRO A 1 171 ? -37.906 3.442 20.052 1.00 88.50 171 PRO A CA 1
ATOM 1274 C C . PRO A 1 171 ? -37.231 4.713 19.525 1.00 88.50 171 PRO A C 1
ATOM 1276 O O . PRO A 1 171 ? -36.706 5.537 20.281 1.00 88.50 171 PRO A O 1
ATOM 1279 N N . CYS A 1 172 ? -37.168 4.849 18.204 1.00 87.31 172 CYS A N 1
ATOM 1280 C CA . CYS A 1 172 ? -36.760 6.092 17.566 1.00 87.31 172 CYS A CA 1
ATOM 1281 C C . CYS A 1 172 ? -37.856 7.154 17.776 1.00 87.31 172 CYS A C 1
ATOM 1283 O O . CYS A 1 172 ? -39.013 6.850 17.516 1.00 87.31 172 CYS A O 1
ATOM 1285 N N . PRO A 1 173 ? -37.544 8.388 18.206 1.00 85.44 173 PRO A N 1
ATOM 1286 C CA . PRO A 1 173 ? -38.565 9.421 18.398 1.00 85.44 173 PRO A CA 1
ATOM 1287 C C . PRO A 1 173 ? -39.204 9.899 17.083 1.00 85.44 173 PRO A C 1
ATOM 1289 O O . PRO A 1 173 ? -40.301 10.432 17.133 1.00 85.44 173 PRO A O 1
ATOM 1292 N N . GLU A 1 174 ? -38.545 9.681 15.936 1.00 88.94 174 GLU A N 1
ATOM 1293 C CA . GLU A 1 174 ? -39.044 10.093 14.612 1.00 88.94 174 GLU A CA 1
ATOM 1294 C C . GLU A 1 174 ? -39.869 9.005 13.912 1.00 88.94 174 GLU A C 1
ATOM 1296 O O . GLU A 1 174 ? -40.983 9.250 13.472 1.00 88.94 174 GLU A O 1
ATOM 1301 N N . CYS A 1 175 ? -39.339 7.780 13.789 1.00 92.06 175 CYS A N 1
ATOM 1302 C CA . CYS A 1 175 ? -40.045 6.694 13.088 1.00 92.06 175 CYS A CA 1
ATOM 1303 C C . CYS A 1 175 ? -40.724 5.682 14.013 1.00 92.06 175 CYS A C 1
ATOM 1305 O O . CYS A 1 175 ? -41.282 4.703 13.526 1.00 92.06 175 CYS A O 1
ATOM 1307 N N . HIS A 1 176 ? -40.609 5.854 15.333 1.00 90.38 176 HIS A N 1
ATOM 1308 C CA . HIS A 1 176 ? -41.146 4.965 16.374 1.00 90.38 176 HIS A CA 1
ATOM 1309 C C . HIS A 1 176 ? -40.715 3.492 16.302 1.00 90.38 176 HIS A C 1
ATOM 1311 O O . HIS A 1 176 ? -41.099 2.694 17.153 1.00 90.38 176 HIS A O 1
ATOM 1317 N N . HIS A 1 177 ? -39.842 3.128 15.361 1.00 91.38 177 HIS A N 1
ATOM 1318 C CA . HIS A 1 177 ? -39.304 1.782 15.261 1.00 91.38 177 HIS A CA 1
ATOM 1319 C C . HIS A 1 177 ? -38.293 1.521 16.382 1.00 91.38 177 HIS A C 1
ATOM 1321 O O . HIS A 1 177 ? -37.451 2.376 16.692 1.00 91.38 177 HIS A O 1
ATOM 1327 N N . VAL A 1 178 ? -38.374 0.339 16.993 1.00 90.19 178 VAL A N 1
ATOM 1328 C CA . VAL A 1 178 ? -37.419 -0.104 18.012 1.00 90.19 178 VAL A CA 1
ATOM 1329 C C . VAL A 1 178 ? -36.140 -0.506 17.299 1.00 90.19 178 VAL A C 1
ATOM 1331 O O . VAL A 1 178 ? -36.080 -1.525 16.620 1.00 90.19 178 VAL A O 1
ATOM 1334 N N . VAL A 1 179 ? -35.118 0.329 17.437 1.00 87.81 179 VAL A N 1
ATOM 1335 C CA . VAL A 1 179 ? -33.814 0.126 16.808 1.00 87.81 179 VAL A CA 1
ATOM 1336 C C . VAL A 1 179 ? -32.713 0.270 17.851 1.00 87.81 179 VAL A C 1
ATOM 1338 O O . VAL A 1 179 ? -32.898 1.001 18.832 1.00 87.81 179 VAL A O 1
ATOM 1341 N N . PRO A 1 180 ? -31.553 -0.368 17.642 1.00 84.69 180 PRO A N 1
ATOM 1342 C CA . PRO A 1 180 ? -30.368 -0.099 18.445 1.00 84.69 180 PRO A CA 1
ATOM 1343 C C . PRO A 1 180 ? -30.055 1.402 18.512 1.00 84.69 180 PRO A C 1
ATOM 1345 O O . PRO A 1 180 ? -30.213 2.133 17.525 1.00 84.69 180 PRO A O 1
ATOM 1348 N N . THR A 1 181 ? -29.627 1.888 19.678 1.00 78.94 181 THR A N 1
ATOM 1349 C CA . THR A 1 181 ? -29.274 3.304 19.821 1.00 78.94 181 THR A CA 1
ATOM 1350 C C . THR A 1 181 ? -27.887 3.557 19.232 1.00 78.94 181 THR A C 1
ATOM 1352 O O . THR A 1 181 ? -26.874 3.049 19.697 1.00 78.94 181 THR A O 1
ATOM 1355 N N . MET A 1 182 ? -27.862 4.337 18.152 1.00 80.06 182 MET A N 1
ATOM 1356 C CA . MET A 1 182 ? -26.667 4.743 17.409 1.00 80.06 182 MET A CA 1
ATOM 1357 C C . MET A 1 182 ? -26.726 6.250 17.121 1.00 80.06 182 MET A C 1
ATOM 1359 O O . MET A 1 182 ? -27.719 6.911 17.420 1.00 80.06 182 MET A O 1
ATOM 1363 N N . ARG A 1 183 ? -25.685 6.824 16.506 1.00 81.12 183 ARG A N 1
ATOM 1364 C CA . ARG A 1 183 ? -25.647 8.260 16.152 1.00 81.12 183 ARG A CA 1
ATOM 1365 C C . ARG A 1 183 ? -26.790 8.670 15.205 1.00 81.12 183 ARG A C 1
ATOM 1367 O O . ARG A 1 183 ? -27.342 9.763 15.340 1.00 81.12 183 ARG A O 1
ATOM 1374 N N . PHE A 1 184 ? -27.179 7.758 14.314 1.00 84.12 184 PHE A N 1
ATOM 1375 C CA . PHE A 1 184 ? -28.311 7.874 13.393 1.00 84.12 184 PHE A CA 1
ATOM 1376 C C . PHE A 1 184 ? -29.239 6.665 13.544 1.00 84.12 184 PHE A C 1
ATOM 1378 O O . PHE A 1 184 ? -28.788 5.575 13.892 1.00 84.12 184 PHE A O 1
ATOM 1385 N N . CYS A 1 185 ? -30.534 6.844 13.293 1.00 85.75 185 CYS A N 1
ATOM 1386 C CA . CYS A 1 185 ? -31.483 5.737 13.249 1.00 85.75 185 CYS A CA 1
ATOM 1387 C C . CYS A 1 185 ? -31.239 4.877 11.994 1.00 85.75 185 CYS A C 1
ATOM 1389 O O . CYS A 1 185 ? -31.301 5.421 10.894 1.00 85.75 185 CYS A O 1
ATOM 1391 N N . PRO A 1 186 ? -31.027 3.554 12.107 1.00 87.31 186 PRO A N 1
ATOM 1392 C CA . PRO A 1 186 ? -30.829 2.689 10.941 1.00 87.31 186 PRO A CA 1
ATOM 1393 C C . PRO A 1 186 ? -32.094 2.505 10.088 1.00 87.31 186 PRO A C 1
ATOM 1395 O O . PRO A 1 186 ? -31.983 2.091 8.942 1.00 87.31 186 PRO A O 1
ATOM 1398 N N . ASN A 1 187 ? -33.283 2.819 10.620 1.00 91.12 187 ASN A N 1
ATOM 1399 C CA . ASN A 1 187 ? -34.543 2.698 9.881 1.00 91.12 187 ASN A CA 1
ATOM 1400 C C . ASN A 1 187 ? -34.895 3.974 9.095 1.00 91.12 187 ASN A C 1
ATOM 1402 O O . ASN A 1 187 ? -35.215 3.902 7.917 1.00 91.12 187 ASN A O 1
ATOM 1406 N N . CYS A 1 188 ? -34.828 5.151 9.731 1.00 92.12 188 CYS A N 1
ATOM 1407 C CA . CYS A 1 188 ? -35.237 6.418 9.102 1.00 92.12 188 CYS A CA 1
ATOM 1408 C C . CYS A 1 188 ? -34.106 7.430 8.870 1.00 92.12 188 CYS A C 1
ATOM 1410 O O . CYS A 1 188 ? -34.363 8.525 8.384 1.00 92.12 188 CYS A O 1
ATOM 1412 N N . GLY A 1 189 ? -32.867 7.125 9.261 1.00 88.56 189 GLY A N 1
ATOM 1413 C CA . GLY A 1 189 ? -31.712 8.013 9.081 1.00 88.56 189 GLY A CA 1
ATOM 1414 C C . GLY A 1 189 ? -31.654 9.226 10.019 1.00 88.56 189 GLY A C 1
ATOM 1415 O O . GLY A 1 189 ? -30.654 9.940 10.020 1.00 88.56 189 GLY A O 1
ATOM 1416 N N . ALA A 1 190 ? -32.673 9.464 10.852 1.00 87.44 190 ALA A N 1
ATOM 1417 C CA . ALA A 1 190 ? -32.709 10.621 11.746 1.00 87.44 190 ALA A CA 1
ATOM 1418 C C . ALA A 1 190 ? -31.547 10.625 12.756 1.00 87.44 190 ALA A C 1
ATOM 1420 O O . ALA A 1 190 ? -31.243 9.607 13.389 1.00 87.44 190 ALA A O 1
ATOM 1421 N N . ALA A 1 191 ? -30.917 11.787 12.945 1.00 85.19 191 ALA A N 1
ATOM 1422 C CA . ALA A 1 191 ? -29.855 11.970 13.928 1.00 85.19 191 ALA A CA 1
ATOM 1423 C C . ALA A 1 191 ? -30.429 11.927 15.353 1.00 85.19 191 ALA A C 1
ATOM 1425 O O . ALA A 1 191 ? -31.195 12.803 15.751 1.00 85.19 191 ALA A O 1
ATOM 1426 N N . ARG A 1 192 ? -30.010 10.955 16.172 1.00 75.25 192 ARG A N 1
ATOM 1427 C CA . ARG A 1 192 ? -30.509 10.797 17.556 1.00 75.25 192 ARG A CA 1
ATOM 1428 C C . ARG A 1 192 ? -30.167 11.993 18.455 1.00 75.25 192 ARG A C 1
ATOM 1430 O O . ARG A 1 192 ? -30.874 12.253 19.420 1.00 75.25 192 ARG A O 1
ATOM 1437 N N . ALA A 1 193 ? -29.127 12.759 18.115 1.00 74.62 193 ALA A N 1
ATOM 1438 C CA . ALA A 1 193 ? -28.762 13.994 18.813 1.00 74.62 193 ALA A CA 1
ATOM 1439 C C . ALA A 1 193 ? -29.752 15.156 18.585 1.00 74.62 193 ALA A C 1
ATOM 1441 O O . ALA A 1 193 ? -29.824 16.057 19.424 1.00 74.62 193 ALA A O 1
ATOM 1442 N N . ALA A 1 194 ? -30.504 15.133 17.478 1.00 75.38 194 ALA A N 1
ATOM 1443 C CA . ALA A 1 194 ? -31.525 16.133 17.163 1.00 75.38 194 ALA A CA 1
ATOM 1444 C C . ALA A 1 194 ? -32.831 15.907 17.944 1.00 75.38 194 ALA A C 1
ATOM 1446 O O . ALA A 1 194 ? -33.667 16.802 18.019 1.00 75.38 194 ALA A O 1
ATOM 1447 N N . ALA A 1 195 ? -32.982 14.740 18.577 1.00 71.00 195 ALA A N 1
ATOM 1448 C CA . ALA A 1 195 ? -34.153 14.423 19.371 1.00 71.00 195 ALA A CA 1
ATOM 1449 C C . ALA A 1 195 ? -34.300 15.358 20.598 1.00 71.00 195 ALA A C 1
ATOM 1451 O O . ALA A 1 195 ? -33.291 15.782 21.199 1.00 71.00 195 ALA A O 1
ATOM 1452 N N . PRO A 1 196 ? -35.548 15.652 21.019 1.00 69.25 196 PRO A N 1
ATOM 1453 C CA . PRO A 1 196 ? -35.835 16.428 22.223 1.00 69.25 196 PRO A CA 1
ATOM 1454 C C . PRO A 1 196 ? -35.050 15.913 23.434 1.00 69.25 196 PRO A C 1
ATOM 1456 O O . PRO A 1 196 ? -34.915 14.702 23.613 1.00 69.25 196 PRO A O 1
ATOM 1459 N N . ARG A 1 197 ? -34.542 16.807 24.298 1.00 64.62 197 ARG A N 1
ATOM 1460 C CA . ARG A 1 197 ? -33.758 16.424 25.496 1.00 64.62 197 ARG A CA 1
ATOM 1461 C C . ARG A 1 197 ? -34.478 15.409 26.392 1.00 64.62 197 ARG A C 1
ATOM 1463 O O . ARG A 1 197 ? -33.810 14.543 26.936 1.00 64.62 197 ARG A O 1
ATOM 1470 N N . SER A 1 198 ? -35.806 15.479 26.487 1.00 67.50 198 SER A N 1
ATOM 1471 C CA . SER A 1 198 ? -36.644 14.528 27.237 1.00 67.50 198 SER A CA 1
ATOM 1472 C C . SER A 1 198 ? -36.658 13.108 26.655 1.00 67.50 198 SER A C 1
ATOM 1474 O O . SER A 1 198 ? -36.966 12.163 27.367 1.00 67.50 198 SER A O 1
ATOM 1476 N N . SER A 1 199 ? -36.317 12.954 25.374 1.00 62.53 199 SER A N 1
ATOM 1477 C CA . SER A 1 199 ? -36.271 11.674 24.651 1.00 62.53 199 SER A CA 1
ATOM 1478 C C . SER A 1 199 ? -34.850 11.128 24.461 1.00 62.53 199 SER A C 1
ATOM 1480 O O . SER A 1 199 ? -34.665 10.039 23.913 1.00 62.53 199 SER A O 1
ATOM 1482 N N . ARG A 1 200 ? -33.827 11.870 24.912 1.00 64.56 200 ARG A N 1
ATOM 1483 C CA . ARG A 1 200 ? -32.449 11.373 24.957 1.00 64.56 200 ARG A CA 1
ATOM 1484 C C . ARG A 1 200 ? -32.342 10.428 26.138 1.00 64.56 200 ARG A C 1
ATOM 1486 O O . ARG A 1 200 ? -32.355 10.853 27.287 1.00 64.56 200 ARG A O 1
ATOM 1493 N N . ILE A 1 201 ? -32.237 9.145 25.840 1.00 57.69 201 ILE A N 1
ATOM 1494 C CA . ILE A 1 201 ? -31.897 8.136 26.837 1.00 57.69 201 ILE A CA 1
ATOM 1495 C C . ILE A 1 201 ? -30.514 8.520 27.348 1.00 57.69 201 ILE A C 1
ATOM 1497 O O . ILE A 1 201 ? -29.604 8.721 26.541 1.00 57.69 201 ILE A O 1
ATOM 1501 N N . GLY A 1 202 ? -30.420 8.758 28.656 1.00 51.34 202 GLY A N 1
ATOM 1502 C CA . GLY A 1 202 ? -29.251 9.347 29.290 1.00 51.34 202 GLY A CA 1
ATOM 1503 C C . GLY A 1 202 ? -27.969 8.674 28.821 1.00 51.34 202 GLY A C 1
ATOM 1504 O O . GLY A 1 202 ? -27.798 7.467 28.969 1.00 51.34 202 GLY A O 1
ATOM 1505 N N . THR A 1 203 ? -27.066 9.472 28.259 1.00 46.97 203 THR A N 1
ATOM 1506 C CA . THR A 1 203 ? -25.645 9.149 28.244 1.00 46.97 203 THR A CA 1
ATOM 1507 C C . THR A 1 203 ? -25.216 9.059 29.702 1.00 46.97 203 THR A C 1
ATOM 1509 O O . THR A 1 203 ? -25.001 10.090 30.343 1.00 46.97 203 THR A O 1
ATOM 1512 N N . VAL A 1 204 ? -25.188 7.851 30.258 1.00 39.91 204 VAL A N 1
ATOM 1513 C CA . VAL A 1 204 ? -24.406 7.605 31.468 1.00 39.91 204 VAL A CA 1
ATOM 1514 C C . VAL A 1 204 ? -22.949 7.773 31.041 1.00 39.91 204 VAL A C 1
ATOM 1516 O O . VAL A 1 204 ? -22.549 7.230 30.012 1.00 39.91 204 VAL A O 1
ATOM 1519 N N . ALA A 1 205 ? -22.261 8.665 31.751 1.00 34.38 205 ALA A N 1
ATOM 1520 C CA . ALA A 1 205 ? -20.905 9.130 31.478 1.00 34.38 205 ALA A CA 1
ATOM 1521 C C . ALA A 1 205 ? -19.863 8.005 31.480 1.00 34.38 205 ALA A C 1
ATOM 1523 O O . ALA A 1 205 ? -20.062 7.024 32.232 1.00 34.38 205 ALA A O 1
#

Foldseek 3Di:
DLLVQLLPQLVVCVPPPPPPQALVSQLVSSLVSLLVSLVVVLCVVCVVVVVDDPDDPDDPVLVVLVCCCSVPLNSLLSSLLRSQLSSLVSVCVNQVVPDPPPPDDDSVPSNCVSVVLVVVLVVCVVVDPDSVVNSVSSVVSSVVSVVVSVVSVVVSCVVVVVVQDQAAFDQDPPPRDGATDHCAGPPPRHGSVPDDPVPPPDPPD